Protein 7YF5 (pdb70)

Sequence (337 aa):
AKPLPKEMEEFVQSSGENGVVVFSLGSMVSNMTEERANVIATALAKIPQKVLWRFDGNKPDALGLNTRLYKWIPQNDLLGHPKTRAFITHGGANGIYEAIYHGIPMVGIPLFFDQPDNIAHMKAKGAAVRVDFNTMSSTDLLNALKTVINDPSYKENIMKLSRGSAMGSKPAKPLPKEMEEFVQSSGENGVVVFSLGSMVSNMTEERANVIATALAKIPQKVLWRFDGNKPDALGLNTRLYKWIPQNDLLGHPKTRAFITHGGANGIYEAIYHGIPMVGIPLFFDQPDNIAHMKAKGAAVRVDFNTMSSTDLLNALKTVINDPSYKENIMKLSRIQH

GO terms:
  GO:0042178 xenobiotic catabolic process (P, IDA)
  GO:0015020 glucuronosyltransferase activity (F, IDA)
  GO:0098754 detoxification (P, IDA)

Structure (mmCIF, N/CA/C/O backbone):
data_7YF5
#
_entry.id   7YF5
#
_cell.length_a   85.907
_cell.length_b   58.387
_cell.length_c   68.867
_cell.angle_alpha   90.000
_cell.angle_beta   98.140
_cell.angle_gamma   90.000
#
_symmetry.space_group_name_H-M   'C 1 2 1'
#
loop_
_entity.id
_entity.type
_entity.pdbx_description
1 polymer 'UDP-glucuronosyltransferase 2B10'
2 non-polymer 'SULFATE ION'
3 water water
#
loop_
_atom_site.group_PDB
_atom_site.id
_atom_site.type_symbol
_atom_site.label_atom_id
_atom_site.label_alt_id
_atom_site.label_comp_id
_atom_site.label_asym_id
_atom_site.label_entity_id
_atom_site.label_seq_id
_atom_site.pdbx_PDB_ins_code
_atom_site.Cartn_x
_atom_site.Cartn_y
_atom_site.Cartn_z
_atom_site.occupancy
_atom_site.B_iso_or_equiv
_atom_site.auth_seq_id
_atom_site.auth_comp_id
_atom_site.auth_asym_id
_atom_site.auth_atom_id
_atom_site.pdbx_PDB_model_num
ATOM 1 N N . ALA A 1 9 ? -28.325 -39.690 7.465 1.00 64.17 284 ALA B N 1
ATOM 2 C CA . ALA A 1 9 ? -26.960 -39.752 6.953 1.00 67.09 284 ALA B CA 1
ATOM 3 C C . ALA A 1 9 ? -26.405 -38.353 6.704 1.00 65.59 284 ALA B C 1
ATOM 4 O O . ALA A 1 9 ? -26.160 -37.963 5.560 1.00 67.93 284 ALA B O 1
ATOM 6 N N . LYS A 1 10 ? -26.211 -37.602 7.786 1.00 65.43 285 LYS B N 1
ATOM 7 C CA . LYS A 1 10 ? -25.633 -36.263 7.729 1.00 59.28 285 LYS B CA 1
ATOM 8 C C . LYS A 1 10 ? -24.581 -36.171 8.826 1.00 57.52 285 LYS B C 1
ATOM 9 O O . LYS A 1 10 ? -24.898 -36.421 10.008 1.00 57.86 285 LYS B O 1
ATOM 15 N N . PRO A 1 11 ? -23.328 -35.846 8.498 1.00 56.62 286 PRO B N 1
ATOM 16 C CA . PRO A 1 11 ? -22.284 -35.842 9.540 1.00 52.93 286 PRO B CA 1
ATOM 17 C C . PRO A 1 11 ? -22.494 -34.789 10.621 1.00 52.07 286 PRO B C 1
ATOM 18 O O . PRO A 1 11 ? -22.305 -35.082 11.810 1.00 51.73 286 PRO B O 1
ATOM 22 N N . LEU A 1 12 ? -22.893 -33.563 10.243 1.00 50.03 287 LEU B N 1
ATOM 23 C CA . LEU A 1 12 ? -22.958 -32.474 11.210 1.00 47.76 287 LEU B CA 1
ATOM 24 C C . LEU A 1 12 ? -24.396 -32.165 11.603 1.00 47.22 287 LEU B C 1
ATOM 25 O O . LEU A 1 12 ? -25.292 -32.191 10.750 1.00 48.94 287 LEU B O 1
ATOM 30 N N . PRO A 1 13 ? -24.625 -31.862 12.882 1.00 41.78 288 PRO B N 1
ATOM 31 C CA . PRO A 1 13 ? -25.914 -31.293 13.286 1.00 46.10 288 PRO B CA 1
ATOM 32 C C . PRO A 1 13 ? -26.255 -30.093 12.418 1.00 47.23 288 PRO B C 1
ATOM 33 O O . PRO A 1 13 ? -25.369 -29.366 11.960 1.00 44.86 288 PRO B O 1
ATOM 37 N N . LYS A 1 14 ? -27.556 -29.893 12.194 1.00 46.98 289 LYS B N 1
ATOM 38 C CA . LYS A 1 14 ? -28.010 -28.937 11.189 1.00 47.61 289 LYS B CA 1
ATOM 39 C C . LYS A 1 14 ? -27.366 -27.568 11.391 1.00 43.40 289 LYS B C 1
ATOM 40 O O . LYS A 1 14 ? -26.685 -27.056 10.498 1.00 44.49 289 LYS B O 1
ATOM 46 N N . GLU A 1 15 ? -27.535 -26.988 12.584 1.00 42.21 290 GLU B N 1
ATOM 47 C CA . GLU A 1 15 ? -27.050 -25.637 12.852 1.00 42.82 290 GLU B CA 1
ATOM 48 C C . GLU A 1 15 ? -25.532 -25.545 12.751 1.00 42.71 290 GLU B C 1
ATOM 49 O O . GLU A 1 15 ? -25.001 -24.508 12.333 1.00 43.53 290 GLU B O 1
ATOM 55 N N . MET A 1 16 ? -24.825 -26.610 13.133 1.00 38.13 291 MET B N 1
ATOM 56 C CA . MET A 1 16 ? -23.375 -26.643 12.965 1.00 36.50 291 MET B CA 1
ATOM 57 C C . MET A 1 16 ? -22.991 -26.644 11.489 1.00 37.61 291 MET B C 1
ATOM 58 O O . MET A 1 16 ? -22.034 -25.969 11.087 1.00 36.17 291 MET B O 1
ATOM 63 N N . GLU A 1 17 ? -23.730 -27.394 10.662 1.00 38.55 292 GLU B N 1
ATOM 64 C CA . GLU A 1 17 ? -23.441 -27.423 9.229 1.00 40.22 292 GLU B CA 1
ATOM 65 C C . GLU A 1 17 ? -23.643 -26.053 8.591 1.00 37.33 292 GLU B C 1
ATOM 66 O O . GLU A 1 17 ? -22.853 -25.636 7.735 1.00 36.87 292 GLU B O 1
ATOM 72 N N . GLU A 1 18 ? -24.704 -25.341 8.982 1.00 38.66 293 GLU B N 1
ATOM 73 C CA . GLU A 1 18 ? -24.943 -24.018 8.414 1.00 39.70 293 GLU B CA 1
ATOM 74 C C . GLU A 1 18 ? -23.815 -23.062 8.770 1.00 38.53 293 GLU B C 1
ATOM 75 O O . GLU A 1 18 ? -23.399 -22.246 7.940 1.00 35.30 293 GLU B O 1
ATOM 81 N N . PHE A 1 19 ? -23.306 -23.157 10.001 1.00 36.72 294 PHE B N 1
ATOM 82 C CA . PHE A 1 19 ? -22.184 -22.317 10.412 1.00 34.48 294 PHE B CA 1
ATOM 83 C C . PHE A 1 19 ? -20.942 -22.634 9.593 1.00 33.45 294 PHE B C 1
ATOM 84 O O . PHE A 1 19 ? -20.239 -21.726 9.139 1.00 32.48 294 PHE B O 1
ATOM 92 N N . VAL A 1 20 ? -20.678 -23.922 9.359 1.00 30.03 295 VAL B N 1
ATOM 93 C CA . VAL A 1 20 ? -19.501 -24.316 8.589 1.00 30.39 295 VAL B CA 1
ATOM 94 C C . VAL A 1 20 ? -19.601 -23.812 7.153 1.00 34.77 295 VAL B C 1
ATOM 95 O O . VAL A 1 20 ? -18.640 -23.258 6.598 1.00 32.85 295 VAL B O 1
ATOM 99 N N . GLN A 1 21 ? -20.771 -23.983 6.528 1.00 36.05 296 GLN B N 1
ATOM 100 C CA . GLN A 1 21 ? -20.946 -23.477 5.169 1.00 39.12 296 GLN B CA 1
ATOM 101 C C . GLN A 1 21 ? -20.833 -21.960 5.120 1.00 35.56 296 GLN B C 1
ATOM 102 O O . GLN A 1 21 ? -20.389 -21.401 4.110 1.00 39.15 296 GLN B O 1
ATOM 108 N N . SER A 1 22 ? -21.200 -21.277 6.204 1.00 34.95 297 SER B N 1
ATOM 109 C CA . SER A 1 22 ? -21.120 -19.822 6.227 1.00 36.98 297 SER B CA 1
ATOM 110 C C . SER A 1 22 ? -19.691 -19.297 6.191 1.00 38.24 297 SER B C 1
ATOM 111 O O . SER A 1 22 ? -19.514 -18.074 6.159 1.00 36.38 297 SER B O 1
ATOM 114 N N . SER A 1 23 ? -18.679 -20.172 6.200 1.00 36.43 298 SER B N 1
ATOM 115 C CA . SER A 1 23 ? -17.283 -19.747 6.183 1.00 35.19 298 SER B CA 1
ATOM 116 C C . SER A 1 23 ? -16.781 -19.391 4.790 1.00 34.75 298 SER B C 1
ATOM 117 O O . SER A 1 23 ? -15.648 -18.908 4.664 1.00 34.88 298 SER B O 1
ATOM 120 N N . GLY A 1 24 ? -17.583 -19.633 3.751 1.00 37.72 299 GLY B N 1
ATOM 121 C CA . GLY A 1 24 ? -17.209 -19.249 2.398 1.00 38.71 299 GLY B CA 1
ATOM 122 C C . GLY A 1 24 ? -15.868 -19.811 1.973 1.00 37.81 299 GLY B C 1
ATOM 123 O O . GLY A 1 24 ? -15.534 -20.972 2.241 1.00 36.25 299 GLY B O 1
ATOM 124 N N . GLU A 1 25 ? -15.080 -18.973 1.295 1.00 36.67 300 GLU B N 1
ATOM 125 C CA . GLU A 1 25 ? -13.749 -19.355 0.838 1.00 39.27 300 GLU B CA 1
ATOM 126 C C . GLU A 1 25 ? -12.705 -19.323 1.946 1.00 33.64 300 GLU B C 1
ATOM 127 O O . GLU A 1 25 ? -11.554 -19.689 1.696 1.00 38.21 300 GLU B O 1
ATOM 133 N N . ASN A 1 26 ? -13.063 -18.894 3.153 1.00 33.27 301 ASN B N 1
ATOM 134 C CA . ASN A 1 26 ? -12.092 -18.894 4.238 1.00 32.31 301 ASN B CA 1
ATOM 135 C C . ASN A 1 26 ? -12.008 -20.254 4.922 1.00 26.45 301 ASN B C 1
ATOM 136 O O . ASN A 1 26 ? -10.936 -20.632 5.400 1.00 26.39 301 ASN B O 1
ATOM 141 N N . GLY A 1 27 ? -13.106 -20.986 4.983 1.00 27.34 302 GLY B N 1
ATOM 142 C CA . GLY A 1 27 ? -13.091 -22.267 5.656 1.00 28.03 302 GLY B CA 1
ATOM 143 C C . GLY A 1 27 ? -13.156 -22.128 7.165 1.00 25.15 302 GLY B C 1
ATOM 144 O O . GLY A 1 27 ? -13.362 -21.044 7.711 1.00 23.20 302 GLY B O 1
ATOM 145 N N . VAL A 1 28 ? -12.935 -23.257 7.850 1.00 22.29 303 VAL B N 1
ATOM 146 C CA . VAL A 1 28 ? -13.106 -23.329 9.295 1.00 22.27 303 VAL B CA 1
ATOM 147 C C . VAL A 1 28 ? -11.890 -23.947 9.970 1.00 17.45 303 VAL B C 1
ATOM 148 O O . VAL A 1 28 ? -11.064 -24.617 9.346 1.00 21.12 303 VAL B O 1
ATOM 152 N N . VAL A 1 29 ? -11.838 -23.732 11.289 1.00 18.44 304 VAL B N 1
ATOM 153 C CA . VAL A 1 29 ? -10.831 -24.284 12.194 1.00 18.30 304 VAL B CA 1
ATOM 154 C C . VAL A 1 29 ? -11.562 -25.034 13.296 1.00 19.84 304 VAL B C 1
ATOM 155 O O . VAL A 1 29 ? -12.584 -24.560 13.816 1.00 20.16 304 VAL B O 1
ATOM 159 N N . VAL A 1 30 ? -11.062 -26.223 13.629 1.0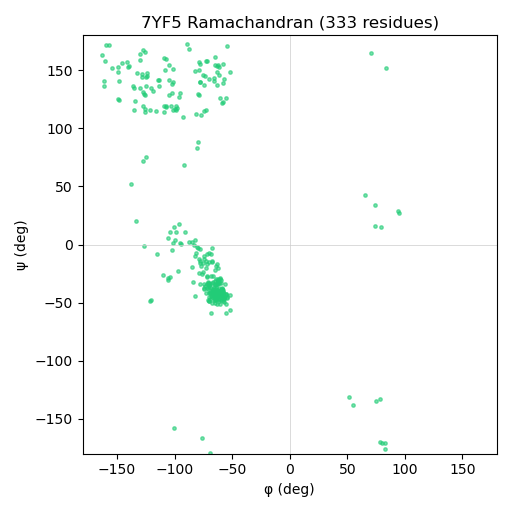0 19.03 305 VAL B N 1
ATOM 160 C CA . VAL A 1 30 ? -11.611 -27.040 14.708 1.00 19.41 305 VAL B CA 1
ATOM 161 C C . VAL A 1 30 ? -10.664 -26.944 15.897 1.00 20.75 305 VAL B C 1
ATOM 162 O O . VAL A 1 30 ? -9.453 -27.151 15.743 1.00 20.89 305 VAL B O 1
ATOM 166 N N . PHE A 1 31 ? -11.202 -26.628 17.083 1.00 21.47 306 PHE B N 1
ATOM 167 C CA . PHE A 1 31 ? -10.426 -26.404 18.309 1.00 18.80 306 PHE B CA 1
ATOM 168 C C . PHE A 1 31 ? -10.976 -27.311 19.407 1.00 22.94 306 PHE B C 1
ATOM 169 O O . PHE A 1 31 ? -12.133 -27.158 19.820 1.00 22.19 306 PHE B O 1
ATOM 177 N N . SER A 1 32 ? -10.161 -28.243 19.895 1.00 20.43 307 SER B N 1
ATOM 178 C CA . SER A 1 32 ? -10.595 -29.087 21.010 1.00 19.56 307 SER B CA 1
ATOM 179 C C . SER A 1 32 ? -9.397 -29.471 21.857 1.00 20.93 307 SER B C 1
ATOM 180 O O . SER A 1 32 ? -8.447 -30.061 21.336 1.00 23.35 307 SER B O 1
ATOM 183 N N . LEU A 1 33 ? -9.463 -29.186 23.155 1.00 22.65 308 LEU B N 1
ATOM 184 C CA . LEU A 1 33 ? -8.438 -29.628 24.089 1.00 23.39 308 LEU B CA 1
ATOM 185 C C . LEU A 1 33 ? -8.857 -30.878 24.837 1.00 25.25 308 LEU B C 1
ATOM 186 O O . LEU A 1 33 ? -8.185 -31.266 25.795 1.00 30.66 308 LEU B O 1
ATOM 191 N N . GLY A 1 34 ? -9.947 -31.515 24.421 1.00 22.67 309 GLY B N 1
ATOM 192 C CA . GLY A 1 34 ? -10.279 -32.808 24.980 1.00 27.78 309 GLY B CA 1
ATOM 193 C C . GLY A 1 34 ? -11.004 -32.701 26.303 1.00 36.41 309 GLY B C 1
ATOM 194 O O . GLY A 1 34 ? -11.404 -31.627 26.751 1.00 35.20 309 GLY B O 1
ATOM 195 N N . SER A 1 35 ? -11.153 -33.860 26.948 1.00 40.14 310 SER B N 1
ATOM 196 C CA . SER A 1 35 ? -12.004 -33.943 28.132 1.00 44.69 310 SER B CA 1
ATOM 197 C C . SER A 1 35 ? -11.359 -33.302 29.353 1.00 47.18 310 SER B C 1
ATOM 198 O O . SER A 1 35 ? -12.061 -32.716 30.186 1.00 52.80 310 SER B O 1
ATOM 201 N N . MET A 1 36 ? -10.034 -33.383 29.475 1.00 47.43 311 MET B N 1
ATOM 202 C CA . MET A 1 36 ? -9.393 -32.930 30.704 1.00 48.50 311 MET B CA 1
ATOM 203 C C . MET A 1 36 ? -9.392 -31.409 30.828 1.00 50.56 311 MET B C 1
ATOM 204 O O . MET A 1 36 ? -9.246 -30.885 31.939 1.00 51.99 311 MET B O 1
ATOM 209 N N . VAL A 1 37 ? -9.562 -30.680 29.723 1.00 46.39 312 VAL B N 1
ATOM 210 C CA . VAL A 1 37 ? -9.854 -29.255 29.843 1.00 47.85 312 VAL B CA 1
ATOM 211 C C . VAL A 1 37 ? -11.370 -29.105 29.864 1.00 50.44 312 VAL B C 1
ATOM 212 O O . VAL A 1 37 ? -11.989 -28.630 28.903 1.00 47.73 312 VAL B O 1
ATOM 216 N N . SER A 1 38 ? -11.981 -29.580 30.943 1.00 50.81 313 SER B N 1
ATOM 217 C CA . SER A 1 38 ? -13.284 -29.078 31.346 1.00 51.51 313 SER B CA 1
ATOM 218 C C . SER A 1 38 ? -13.027 -27.736 32.004 1.00 52.03 313 SER B C 1
ATOM 219 O O . SER A 1 38 ? -12.381 -27.677 33.058 1.00 54.52 313 SER B O 1
ATOM 222 N N . ASN A 1 39 ? -13.458 -26.660 31.345 1.00 49.65 314 ASN B N 1
ATOM 223 C CA . ASN A 1 39 ? -13.290 -25.318 31.880 1.00 46.33 314 ASN B CA 1
ATOM 224 C C . ASN A 1 39 ? -11.824 -24.883 31.844 1.00 38.61 314 ASN B C 1
ATOM 225 O O . ASN A 1 39 ? -10.913 -25.694 31.635 1.00 39.41 314 ASN B O 1
ATOM 230 N N . MET A 1 40 ? -11.604 -23.587 32.012 1.00 31.42 315 MET B N 1
ATOM 231 C CA . MET A 1 40 ? -10.277 -23.014 32.174 1.00 26.31 315 MET B CA 1
ATOM 232 C C . MET A 1 40 ? -10.487 -21.661 32.835 1.00 24.23 315 MET B C 1
ATOM 233 O O . MET A 1 40 ? -11.621 -21.209 33.001 1.00 25.34 315 MET B O 1
ATOM 238 N N . THR A 1 41 ? -9.393 -21.026 33.238 1.00 21.50 316 THR B N 1
ATOM 239 C CA . THR A 1 41 ? -9.525 -19.697 33.817 1.00 20.04 316 THR B CA 1
ATOM 240 C C . THR A 1 41 ? -10.113 -18.718 32.807 1.00 22.32 316 THR B C 1
ATOM 241 O O . THR A 1 41 ? -10.023 -18.897 31.594 1.00 22.41 316 THR B O 1
ATOM 245 N N . GLU A 1 42 ? -10.752 -17.679 33.349 1.00 22.32 317 GLU B N 1
ATOM 246 C CA . GLU A 1 42 ? -11.176 -16.536 32.554 1.00 26.07 317 GLU B CA 1
ATOM 247 C C . GLU A 1 42 ? -10.016 -15.983 31.742 1.00 22.34 317 GLU B C 1
ATOM 248 O O . GLU A 1 42 ? -10.170 -15.667 30.551 1.00 23.25 317 GLU B O 1
ATOM 254 N N . GLU A 1 43 ? -8.849 -15.872 32.376 1.00 20.17 318 GLU B N 1
ATOM 255 C CA . GLU A 1 43 ? -7.685 -15.281 31.723 1.00 21.25 318 GLU B CA 1
ATOM 256 C C . GLU A 1 43 ? -7.269 -16.095 30.496 1.00 21.42 318 GLU B C 1
ATOM 257 O O . GLU A 1 43 ? -6.994 -15.531 29.427 1.00 22.23 318 GLU B O 1
ATOM 263 N N . ARG A 1 44 ? -7.233 -17.425 30.626 1.00 19.49 319 ARG B N 1
ATOM 264 C CA . ARG A 1 44 ? -6.846 -18.251 29.479 1.00 19.01 319 ARG B CA 1
ATOM 265 C C . ARG A 1 44 ? -7.916 -18.240 28.387 1.00 19.15 319 ARG B C 1
ATOM 266 O O . ARG A 1 44 ? -7.589 -18.210 27.186 1.00 19.58 319 ARG B O 1
ATOM 274 N N . ALA A 1 45 ? -9.198 -18.316 28.768 1.00 18.34 320 ALA B N 1
ATOM 275 C CA . ALA A 1 45 ? -10.259 -18.316 27.774 1.00 18.93 320 ALA B CA 1
ATOM 276 C C . ALA A 1 45 ? -10.276 -17.016 26.989 1.00 18.00 320 ALA B C 1
ATOM 277 O O . ALA A 1 45 ? -10.557 -17.029 25.790 1.00 20.11 320 ALA B O 1
ATOM 279 N N . ASN A 1 46 ? -9.933 -15.901 27.634 1.00 20.48 321 ASN B N 1
ATOM 280 C CA . ASN A 1 46 ? -9.902 -14.634 26.914 1.00 21.56 321 ASN B CA 1
ATOM 281 C C . ASN A 1 46 ? -8.686 -14.538 26.004 1.00 19.96 321 ASN B C 1
ATOM 282 O O . ASN A 1 46 ? -8.790 -13.999 24.896 1.00 21.60 321 ASN B O 1
ATOM 287 N N . VAL A 1 47 ? -7.525 -15.038 26.448 1.00 19.11 322 VAL B N 1
ATOM 288 C CA . VAL A 1 47 ? -6.358 -15.101 25.563 1.00 20.54 322 VAL B CA 1
ATOM 289 C C . VAL A 1 47 ? -6.682 -15.912 24.313 1.00 20.07 322 VAL B C 1
ATOM 290 O O . VAL A 1 47 ? -6.387 -15.496 23.175 1.00 19.41 322 VAL B O 1
ATOM 294 N N . ILE A 1 48 ? -7.340 -17.057 24.488 1.00 20.01 323 ILE B N 1
ATOM 295 C CA . ILE A 1 48 ? -7.636 -17.904 23.341 1.00 19.59 323 ILE B CA 1
ATOM 296 C C . ILE A 1 48 ? -8.680 -17.245 22.452 1.00 17.49 323 ILE B C 1
ATOM 297 O O . ILE A 1 48 ? -8.532 -17.187 21.228 1.00 20.21 323 ILE B O 1
ATOM 302 N N . ALA A 1 49 ? -9.749 -16.736 23.058 1.00 18.98 324 ALA B N 1
ATOM 303 C CA . ALA A 1 49 ? -10.821 -16.164 22.263 1.00 21.33 324 ALA B CA 1
ATOM 304 C C . ALA A 1 49 ? -10.320 -14.978 21.457 1.00 19.33 324 ALA B C 1
ATOM 305 O O . ALA A 1 49 ? -10.727 -14.803 20.303 1.00 19.11 324 ALA B O 1
ATOM 307 N N . THR A 1 50 ? -9.450 -14.153 22.058 1.00 18.86 325 THR B N 1
ATOM 308 C CA . THR A 1 50 ? -8.896 -12.981 21.371 1.00 19.53 325 THR B CA 1
ATOM 309 C C . THR A 1 50 ? -8.158 -13.395 20.109 1.00 20.77 325 THR B C 1
ATOM 310 O O . THR A 1 50 ? -8.330 -12.788 19.046 1.00 21.02 325 THR B O 1
ATOM 314 N N . ALA A 1 51 ? -7.319 -14.429 20.208 1.00 19.09 326 ALA B N 1
ATOM 315 C CA . ALA A 1 51 ? -6.598 -14.917 19.035 1.00 18.67 326 ALA B CA 1
ATOM 316 C C . ALA A 1 51 ? -7.552 -15.477 17.980 1.00 20.23 326 ALA B C 1
ATOM 317 O O . ALA A 1 51 ? -7.432 -15.174 16.782 1.00 18.50 326 ALA B O 1
ATOM 319 N N . LEU A 1 52 ? -8.491 -16.331 18.402 1.00 16.58 327 LEU B N 1
ATOM 320 C CA . LEU A 1 52 ? -9.386 -16.990 17.450 1.00 18.02 327 LEU B CA 1
ATOM 321 C C . LEU A 1 52 ? -10.228 -15.985 16.689 1.00 21.29 327 LEU B C 1
ATOM 322 O O . LEU A 1 52 ? -10.532 -16.199 15.510 1.00 20.22 327 LEU B O 1
ATOM 327 N N . ALA A 1 53 ? -10.588 -14.875 17.338 1.00 20.19 328 ALA B N 1
ATOM 328 C CA . ALA A 1 53 ? -11.410 -13.856 16.697 1.00 19.94 328 ALA B CA 1
ATOM 329 C C . ALA A 1 53 ? -10.700 -13.135 15.559 1.00 23.44 328 ALA B C 1
ATOM 330 O O . ALA A 1 53 ? -11.376 -12.456 14.776 1.00 26.01 328 ALA B O 1
ATOM 332 N N . LYS A 1 54 ? -9.379 -13.269 15.439 1.00 21.73 329 LYS B N 1
ATOM 333 C CA . LYS A 1 54 ? -8.574 -12.491 14.509 1.00 21.36 329 LYS B CA 1
ATOM 334 C C . LYS A 1 54 ? -8.141 -13.274 13.276 1.00 26.04 329 LYS B C 1
ATOM 335 O O . LYS A 1 54 ? -7.288 -12.792 12.528 1.00 29.67 329 LYS B O 1
ATOM 341 N N . ILE A 1 55 ? -8.682 -14.465 13.050 1.00 25.03 330 ILE B N 1
ATOM 342 C CA . ILE A 1 55 ? -8.472 -15.110 11.756 1.00 22.33 330 ILE B CA 1
ATOM 343 C C . ILE A 1 55 ? -9.763 -15.003 10.953 1.00 21.72 330 ILE B C 1
ATOM 344 O O . ILE A 1 55 ? -10.844 -14.877 11.541 1.00 24.25 330 ILE B O 1
ATOM 349 N N . PRO A 1 56 ? -9.706 -15.041 9.611 1.00 26.22 331 PRO B N 1
ATOM 350 C CA . PRO A 1 56 ? -10.947 -14.971 8.823 1.00 26.67 331 PRO B CA 1
ATOM 351 C C . PRO A 1 56 ? -11.747 -16.255 8.822 1.00 28.78 331 PRO B C 1
ATOM 352 O O . PRO A 1 56 ? -12.924 -16.238 8.439 1.00 29.62 331 PRO B O 1
ATOM 356 N N . GLN A 1 57 ? -11.147 -17.367 9.228 1.00 24.17 332 GLN B N 1
ATOM 357 C CA . GLN A 1 57 ? -11.866 -18.621 9.310 1.00 25.89 332 GLN B CA 1
ATOM 358 C C . GLN A 1 57 ? -12.959 -18.541 10.372 1.00 23.96 332 GLN B C 1
ATOM 359 O O . GLN A 1 57 ? -12.876 -17.751 11.310 1.00 23.96 332 GLN B O 1
ATOM 365 N N . LYS A 1 58 ? -13.992 -19.363 10.213 1.00 23.22 333 LYS B N 1
ATOM 366 C CA . LYS A 1 58 ? -14.906 -19.624 11.314 1.00 25.23 333 LYS B CA 1
ATOM 367 C C . LYS A 1 58 ? -14.300 -20.694 12.219 1.00 22.85 333 LYS B C 1
ATOM 368 O O . LYS A 1 58 ? -13.546 -21.563 11.764 1.00 24.13 333 LYS B O 1
ATOM 374 N N . VAL A 1 59 ? -14.612 -20.624 13.503 1.00 23.02 334 VAL B N 1
ATOM 375 C CA . VAL A 1 59 ? -13.958 -21.477 14.495 1.00 21.20 334 VAL B CA 1
ATOM 376 C C . VAL A 1 59 ? -15.010 -22.210 15.308 1.00 20.81 334 VAL B C 1
ATOM 377 O O . VAL A 1 59 ? -15.935 -21.589 15.835 1.00 20.73 334 VAL B O 1
ATOM 381 N N . LEU A 1 60 ? -14.857 -23.528 15.417 1.00 18.92 335 LEU B N 1
ATOM 382 C CA . LEU A 1 60 ? -15.712 -24.384 16.231 1.00 20.39 335 LEU B CA 1
ATOM 383 C C . LEU A 1 60 ? -14.874 -24.847 17.418 1.00 21.71 335 LEU B C 1
ATOM 384 O O . LEU A 1 60 ? -13.884 -25.564 17.247 1.00 21.42 335 LEU B O 1
ATOM 389 N N . TRP A 1 61 ? -15.249 -24.411 18.614 1.00 22.31 336 TRP B N 1
ATOM 390 C CA . TRP A 1 61 ? -14.442 -24.567 19.819 1.00 19.13 336 TRP B CA 1
ATOM 391 C C . TRP A 1 61 ? -15.214 -25.469 20.775 1.00 21.88 336 TRP B C 1
ATOM 392 O O . TRP A 1 61 ? -16.312 -25.108 21.210 1.00 22.48 336 TRP B O 1
ATOM 403 N N . ARG A 1 62 ? -14.674 -26.658 21.069 1.00 19.64 337 ARG B N 1
ATOM 404 C CA . ARG A 1 62 ? -15.248 -27.493 22.127 1.00 21.41 337 ARG B CA 1
ATOM 405 C C . ARG A 1 62 ? -14.912 -26.870 23.478 1.00 20.44 337 ARG B C 1
ATOM 406 O O . ARG A 1 62 ? -13.740 -26.774 23.867 1.00 21.93 337 ARG B O 1
ATOM 414 N N . PHE A 1 63 ? -15.946 -26.443 24.199 1.00 20.98 338 PHE B N 1
ATOM 415 C CA . PHE A 1 63 ? -15.779 -25.584 25.360 1.00 21.57 338 PHE B CA 1
ATOM 416 C C . PHE A 1 63 ? -17.056 -25.703 26.172 1.00 27.60 338 PHE B C 1
ATOM 417 O O . PHE A 1 63 ? -18.143 -25.716 25.603 1.00 27.54 338 PHE B O 1
ATOM 425 N N . ASP A 1 64 ? -16.933 -25.822 27.487 1.00 34.01 339 ASP B N 1
ATOM 426 C CA . ASP A 1 64 ? -18.151 -25.988 28.276 1.00 36.86 339 ASP B CA 1
ATOM 427 C C . ASP A 1 64 ? -18.182 -25.079 29.498 1.00 41.32 339 ASP B C 1
ATOM 428 O O . ASP A 1 64 ? -18.939 -25.343 30.437 1.00 44.04 339 ASP B O 1
ATOM 433 N N . GLY A 1 65 ? -17.389 -24.014 29.507 1.00 39.56 340 GLY B N 1
ATOM 434 C CA . GLY A 1 65 ? -17.369 -23.073 30.599 1.00 37.32 340 GLY B CA 1
ATOM 435 C C . GLY A 1 65 ? -18.168 -21.818 30.307 1.00 40.64 340 GLY B C 1
ATOM 436 O O . GLY A 1 65 ? -19.064 -21.795 29.454 1.00 41.99 340 GLY B O 1
ATOM 437 N N . ASN A 1 66 ? -17.833 -20.755 31.029 1.00 37.19 341 ASN B N 1
ATOM 438 C CA . ASN A 1 66 ? -18.493 -19.474 30.846 1.00 40.28 341 ASN B CA 1
ATOM 439 C C . ASN A 1 66 ? -18.030 -18.798 29.560 1.00 36.32 341 ASN B C 1
ATOM 440 O O . ASN A 1 66 ? -16.839 -18.784 29.242 1.00 35.64 341 ASN B O 1
ATOM 445 N N . LYS A 1 67 ? -18.980 -18.227 28.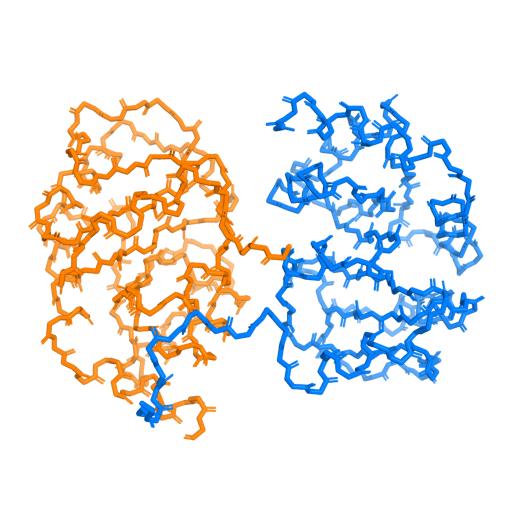830 1.00 37.16 342 LYS B N 1
ATOM 446 C CA . LYS A 1 67 ? -18.691 -17.594 27.548 1.00 34.31 342 LYS B CA 1
ATOM 447 C C . LYS A 1 67 ? -17.660 -16.482 27.713 1.00 33.70 342 LYS B C 1
ATOM 448 O O . LYS A 1 67 ? -17.883 -15.553 28.502 1.00 31.83 342 LYS B O 1
ATOM 454 N N . PRO A 1 68 ? -16.530 -16.537 27.007 1.00 29.25 343 PRO B N 1
ATOM 455 C CA . PRO A 1 68 ? -15.514 -15.484 27.147 1.00 26.71 343 PRO B CA 1
ATOM 456 C C . PRO A 1 68 ? -16.008 -14.127 26.651 1.00 29.14 343 PRO B C 1
ATOM 457 O O . PRO A 1 68 ? -16.698 -14.036 25.636 1.00 29.06 343 PRO B O 1
ATOM 461 N N . ASP A 1 69 ? -15.640 -13.069 27.387 1.00 30.95 344 ASP B N 1
ATOM 462 C CA . ASP A 1 69 ? -15.960 -11.703 26.957 1.00 33.40 344 ASP B CA 1
ATOM 463 C C . ASP A 1 69 ? -15.421 -11.406 25.564 1.00 33.80 344 ASP B C 1
ATOM 464 O O . ASP A 1 69 ? -16.032 -10.641 24.808 1.00 31.92 344 ASP B O 1
ATOM 469 N N . ALA A 1 70 ? -14.270 -11.975 25.214 1.00 28.10 345 ALA B N 1
ATOM 470 C CA . ALA A 1 70 ? -13.597 -11.657 23.969 1.00 26.76 345 ALA B CA 1
ATOM 471 C C . ALA A 1 70 ? -14.007 -12.577 22.826 1.00 23.62 345 ALA B C 1
ATOM 472 O O . ALA A 1 70 ? -13.376 -12.537 21.760 1.00 26.06 345 ALA B O 1
ATOM 474 N N . LEU A 1 71 ? -15.051 -13.379 23.015 1.00 24.59 346 LEU B N 1
ATOM 475 C CA . LEU A 1 71 ? -15.482 -14.308 21.979 1.00 25.49 346 LEU B CA 1
ATOM 476 C C . LEU A 1 71 ? -15.831 -13.566 20.691 1.00 28.92 346 LEU B C 1
ATOM 477 O O . LEU A 1 71 ? -16.703 -12.687 20.676 1.00 27.72 346 LEU B O 1
ATOM 482 N N . GLY A 1 72 ? -15.152 -13.931 19.607 1.00 24.90 347 GLY B N 1
ATOM 483 C CA . GLY A 1 72 ? -15.417 -13.311 18.333 1.00 24.58 347 GLY B CA 1
ATOM 484 C C . GLY A 1 72 ? -16.679 -13.839 17.667 1.00 25.29 347 GLY B C 1
ATOM 485 O O . GLY A 1 72 ? -17.143 -14.960 17.899 1.00 24.72 347 GLY B O 1
ATOM 486 N N . LEU A 1 73 ? -17.246 -12.999 16.797 1.00 28.70 348 LEU B N 1
ATOM 487 C CA . LEU A 1 73 ? -18.426 -13.418 16.051 1.00 31.47 348 LEU B CA 1
ATOM 488 C C . LEU A 1 73 ? -18.128 -14.584 15.114 1.00 28.89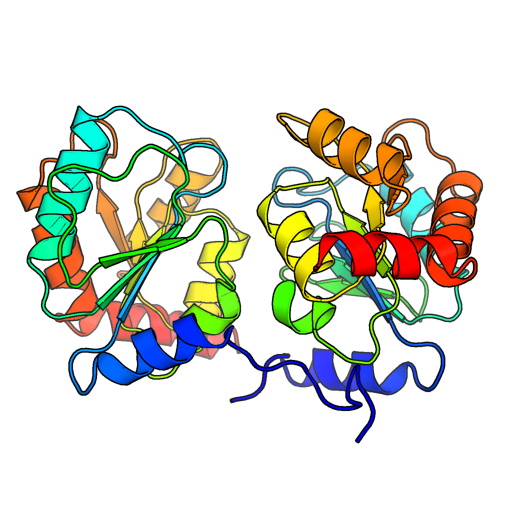 348 LEU B C 1
ATOM 489 O O . LEU A 1 73 ? -19.055 -15.296 14.712 1.00 29.60 348 LEU B O 1
ATOM 494 N N . ASN A 1 74 ? -16.857 -14.825 14.799 1.00 25.39 349 ASN B N 1
ATOM 495 C CA . ASN A 1 74 ? -16.491 -15.953 13.952 1.00 24.02 349 ASN B CA 1
ATOM 496 C C . ASN A 1 74 ? -16.374 -17.263 14.719 1.00 24.84 349 ASN B C 1
ATOM 497 O O . ASN A 1 74 ? -16.063 -18.280 14.096 1.00 23.87 349 ASN B O 1
ATOM 502 N N . THR A 1 75 ? -16.590 -17.257 16.035 1.00 22.14 350 THR B N 1
ATOM 503 C CA . THR A 1 75 ? -16.272 -18.392 16.901 1.00 22.91 350 THR B CA 1
ATOM 504 C C . THR A 1 75 ? -17.536 -18.860 17.590 1.00 25.56 350 THR B C 1
ATOM 505 O O . THR A 1 75 ? -18.299 -18.042 18.102 1.00 25.13 350 THR B O 1
ATOM 509 N N . ARG A 1 76 ? -17.759 -20.169 17.617 1.00 22.51 351 ARG B N 1
ATOM 510 C CA . ARG A 1 76 ? -18.892 -20.703 18.350 1.00 24.00 351 ARG B CA 1
ATOM 511 C C . ARG A 1 76 ? -18.425 -21.804 19.279 1.00 25.89 351 ARG B C 1
ATOM 512 O O . ARG A 1 76 ? -17.471 -22.535 18.978 1.00 26.22 351 ARG B O 1
ATOM 520 N N . LEU A 1 77 ? -19.105 -21.902 20.415 1.00 22.76 352 LEU B N 1
ATOM 521 C CA . LEU A 1 77 ? -18.766 -22.853 21.459 1.00 22.48 352 LEU B CA 1
ATOM 522 C C . LEU A 1 77 ? -19.716 -24.033 21.394 1.00 24.24 352 LEU B C 1
ATOM 523 O O . LEU A 1 77 ? -20.925 -23.863 21.175 1.00 24.92 352 LEU B O 1
ATOM 528 N N . TYR A 1 78 ? -19.167 -25.233 21.594 1.00 23.81 353 TYR B N 1
ATOM 529 C CA . TYR A 1 78 ? -19.949 -26.462 21.583 1.00 24.04 353 TYR B CA 1
ATOM 530 C C . TYR A 1 78 ? -19.516 -27.343 22.740 1.00 27.66 353 TYR B C 1
ATOM 531 O O . TYR A 1 78 ? -18.321 -27.482 23.009 1.00 25.23 353 TYR B O 1
ATOM 540 N N . LYS A 1 79 ? -20.493 -27.924 23.431 1.00 28.92 354 LYS B N 1
ATOM 541 C CA . LYS A 1 79 ? -20.200 -28.877 24.497 1.00 27.14 354 LYS B CA 1
ATOM 542 C C . LYS A 1 79 ? -19.584 -30.136 23.926 1.00 28.79 354 LYS B C 1
ATOM 543 O O . LYS A 1 79 ? -18.812 -30.826 24.607 1.00 29.38 354 LYS B O 1
ATOM 549 N N . TRP A 1 80 ? -19.908 -30.436 22.676 1.00 28.02 355 TRP B N 1
ATOM 550 C CA . TRP A 1 80 ? -19.490 -31.649 22.003 1.00 27.72 355 TRP B CA 1
ATOM 551 C C . TRP A 1 80 ? -19.332 -31.341 20.522 1.00 27.81 355 TRP B C 1
ATOM 552 O O . TRP A 1 80 ? -20.145 -30.607 19.953 1.00 27.10 355 TRP B O 1
ATOM 563 N N . ILE A 1 81 ? -18.297 -31.902 19.898 1.00 29.06 356 ILE B N 1
ATOM 564 C CA . ILE A 1 81 ? -18.145 -31.779 18.447 1.00 27.40 356 ILE B CA 1
ATOM 565 C C . ILE A 1 81 ? -17.933 -33.138 17.787 1.00 27.67 356 ILE B C 1
ATOM 566 O O . ILE A 1 81 ? -17.266 -34.028 18.351 1.00 28.14 356 ILE B O 1
ATOM 571 N N . PRO A 1 82 ? -18.478 -33.325 16.585 1.00 26.16 357 PRO B N 1
ATOM 572 C CA . PRO A 1 82 ? -18.147 -34.505 15.780 1.00 27.87 357 PRO B CA 1
ATOM 573 C C . PRO A 1 82 ? -16.812 -34.294 15.089 1.00 28.93 357 PRO B C 1
ATOM 574 O O . PRO A 1 82 ? -16.759 -33.804 13.956 1.00 28.13 357 PRO B O 1
ATOM 578 N N . GLN A 1 83 ? -15.736 -34.662 15.776 1.00 25.51 358 GLN B N 1
ATOM 579 C CA . GLN A 1 83 ? -14.401 -34.227 15.377 1.00 22.08 358 GLN B CA 1
ATOM 580 C C . GLN A 1 83 ? -14.000 -34.800 14.024 1.00 27.95 358 GLN B C 1
ATOM 581 O O . GLN A 1 83 ? -13.490 -34.083 13.151 1.00 25.63 358 GLN B O 1
ATOM 587 N N . ASN A 1 84 ? -14.222 -36.091 13.817 1.00 24.19 359 ASN B N 1
ATOM 588 C CA . ASN A 1 84 ? -13.855 -36.677 12.539 1.00 26.71 359 ASN B CA 1
ATOM 589 C C . ASN A 1 84 ? -14.656 -36.069 11.393 1.00 27.09 359 ASN B C 1
ATOM 590 O O . ASN A 1 84 ? -14.113 -35.824 10.310 1.00 25.29 359 ASN B O 1
ATOM 595 N N . ASP A 1 85 ? -15.949 -35.814 11.614 1.00 25.08 360 ASP B N 1
ATOM 596 C CA . ASP A 1 85 ? -16.780 -35.220 10.571 1.00 26.64 360 ASP B CA 1
ATOM 597 C C . ASP A 1 85 ? -16.308 -33.813 10.225 1.00 22.81 360 ASP B C 1
ATOM 598 O O . ASP A 1 85 ? -16.268 -33.436 9.049 1.00 25.21 360 ASP B O 1
ATOM 603 N N . LEU A 1 86 ? -15.933 -33.034 11.238 1.00 25.89 361 LEU B N 1
ATOM 604 C CA . LEU A 1 86 ? -15.432 -31.689 10.966 1.00 21.64 361 LEU B CA 1
ATOM 605 C C . LEU A 1 86 ? -14.087 -31.739 10.248 1.00 24.92 361 LEU B C 1
ATOM 606 O O . LEU A 1 86 ? -13.860 -30.995 9.285 1.00 22.39 361 LEU B O 1
ATOM 611 N N . LEU A 1 87 ? -13.191 -32.620 10.689 1.00 23.03 362 LEU B N 1
ATOM 612 C CA . LEU A 1 87 ? -11.893 -32.735 10.037 1.00 24.03 362 LEU B CA 1
ATOM 613 C C . LEU A 1 87 ? -12.034 -33.237 8.606 1.00 26.87 362 LEU B C 1
ATOM 614 O O . LEU A 1 87 ? -11.245 -32.851 7.737 1.00 25.72 362 LEU B O 1
ATOM 619 N N . GLY A 1 88 ? -13.046 -34.061 8.328 1.00 23.65 363 GLY B N 1
ATOM 620 C CA . GLY A 1 88 ? -13.316 -34.489 6.973 1.00 24.95 363 GLY B CA 1
ATOM 621 C C . GLY A 1 88 ? -14.075 -33.508 6.111 1.00 26.52 363 GLY B C 1
ATOM 622 O O . GLY A 1 88 ? -14.331 -33.790 4.938 1.00 29.46 363 GLY B O 1
ATOM 623 N N . HIS A 1 89 ? -14.462 -32.368 6.651 1.00 24.08 364 HIS B N 1
ATOM 624 C CA . HIS A 1 89 ? -15.223 -31.425 5.848 1.00 27.63 364 HIS B CA 1
ATOM 625 C C . HIS A 1 89 ? -14.301 -30.660 4.898 1.00 26.21 364 HIS B C 1
ATOM 626 O O . HIS A 1 89 ? -13.195 -30.270 5.285 1.00 25.53 364 HIS B O 1
ATOM 633 N N . PRO A 1 90 ? -14.725 -30.422 3.656 1.00 30.55 365 PRO B N 1
ATOM 634 C CA . PRO A 1 90 ? -13.848 -29.714 2.712 1.00 29.98 365 PRO B CA 1
ATOM 635 C C . PRO A 1 90 ? -13.510 -28.296 3.135 1.00 28.06 365 PRO B C 1
ATOM 636 O O . PRO A 1 90 ? -12.552 -27.729 2.604 1.00 29.17 365 PRO B O 1
ATOM 640 N N . LYS A 1 91 ? -14.253 -27.709 4.068 1.00 27.19 366 LYS B N 1
ATOM 641 C CA . LYS A 1 91 ? -13.954 -26.361 4.543 1.00 27.29 366 LYS B CA 1
ATOM 642 C C . LYS A 1 91 ? -12.794 -26.304 5.533 1.00 25.05 366 LYS B C 1
ATOM 643 O O . LYS A 1 91 ? -12.259 -25.224 5.785 1.00 23.07 366 LYS B O 1
ATOM 649 N N . THR A 1 92 ? -12.383 -27.421 6.109 1.00 23.19 367 THR B N 1
ATOM 650 C CA . THR A 1 92 ? -11.536 -27.351 7.291 1.00 18.76 367 THR B CA 1
ATOM 651 C C . THR A 1 92 ? -10.078 -27.082 6.941 1.00 19.05 367 THR B C 1
ATOM 652 O O . THR A 1 92 ? -9.480 -27.783 6.119 1.00 21.87 367 THR B O 1
ATOM 656 N N . ARG A 1 93 ? -9.505 -26.081 7.611 1.00 19.79 368 ARG B N 1
ATOM 657 C CA . ARG A 1 93 ? -8.162 -25.584 7.343 1.00 19.78 368 ARG B CA 1
ATOM 658 C C . ARG A 1 93 ? -7.127 -25.983 8.375 1.00 20.04 368 ARG B C 1
ATOM 659 O O . ARG A 1 93 ? -5.940 -26.059 8.047 1.00 21.02 368 ARG B O 1
ATOM 667 N N . ALA A 1 94 ? -7.529 -26.194 9.625 1.00 17.66 369 ALA B N 1
ATOM 668 C CA . ALA A 1 94 ? -6.560 -26.473 10.669 1.00 17.07 369 ALA B CA 1
ATOM 669 C C . ALA A 1 94 ? -7.295 -27.081 11.845 1.00 17.01 369 ALA B C 1
ATOM 670 O O . ALA A 1 94 ? -8.512 -26.932 11.983 1.00 17.05 369 ALA B O 1
ATOM 672 N N . PHE A 1 95 ? -6.520 -27.711 12.721 1.00 18.13 370 PHE B N 1
ATOM 673 C CA . PHE A 1 95 ? -7.032 -28.429 13.880 1.00 15.93 370 PHE B CA 1
ATOM 674 C C . PHE A 1 95 ? -6.153 -28.022 15.046 1.00 16.89 370 PHE B C 1
ATOM 675 O O . PHE A 1 95 ? -4.942 -28.271 15.032 1.00 18.48 370 PHE B O 1
ATOM 683 N N . ILE A 1 96 ? -6.736 -27.354 16.030 1.00 16.99 371 ILE B N 1
ATOM 684 C CA . ILE A 1 96 ? -6.023 -27.003 17.247 1.00 15.87 371 ILE B CA 1
ATOM 685 C C . ILE A 1 96 ? -6.380 -28.056 18.286 1.00 17.80 371 ILE B C 1
ATOM 686 O O . ILE A 1 96 ? -7.555 -28.231 18.635 1.00 18.18 371 ILE B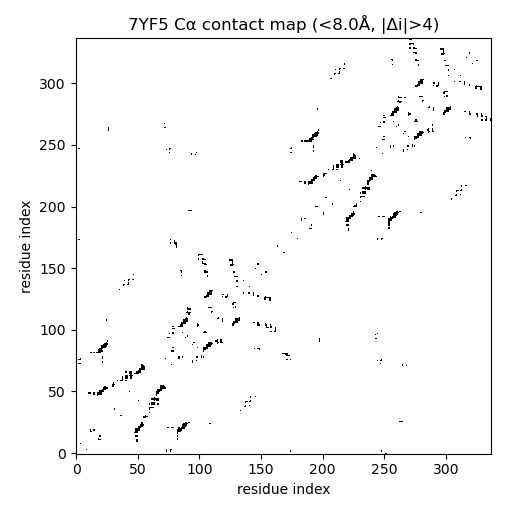 O 1
ATOM 691 N N . THR A 1 97 ? -5.381 -28.794 18.753 1.00 15.96 372 THR B N 1
ATOM 692 C CA . THR A 1 97 ? -5.667 -30.011 19.502 1.00 19.23 372 THR B CA 1
ATOM 693 C C . THR A 1 97 ? -4.713 -30.144 20.676 1.00 18.47 372 THR B C 1
ATOM 694 O O . THR A 1 97 ? -3.569 -29.704 20.611 1.00 19.42 372 THR B O 1
ATOM 698 N N . HIS A 1 98 ? -5.173 -30.845 21.718 1.00 21.83 373 HIS B N 1
ATOM 699 C CA . HIS A 1 98 ? -4.280 -31.235 22.806 1.00 22.95 373 HIS B CA 1
ATOM 700 C C . HIS A 1 98 ? -3.326 -32.353 22.408 1.00 22.04 373 HIS B C 1
ATOM 701 O O . HIS A 1 98 ? -2.345 -32.582 23.118 1.00 24.98 373 HIS B O 1
ATOM 708 N N . GLY A 1 99 ? -3.576 -33.028 21.295 1.00 24.26 374 GLY B N 1
ATOM 709 C CA . GLY A 1 99 ? -2.690 -34.054 20.813 1.00 27.05 374 GLY B CA 1
ATOM 710 C C . GLY A 1 99 ? -3.052 -35.454 21.233 1.00 27.25 374 GLY B C 1
ATOM 711 O O . GLY A 1 99 ? -2.149 -36.292 21.333 1.00 31.59 374 GLY B O 1
ATOM 712 N N . GLY A 1 100 ? -4.328 -35.728 21.484 1.00 28.99 375 GLY B N 1
ATOM 713 C CA . GLY A 1 100 ? -4.766 -37.098 21.683 1.00 29.81 375 GLY B CA 1
ATOM 714 C C . GLY A 1 100 ? -4.562 -37.933 20.436 1.00 30.75 375 GLY B C 1
ATOM 715 O O . GLY A 1 100 ? -4.652 -37.443 19.310 1.00 29.03 375 GLY B O 1
ATOM 716 N N . ALA A 1 101 ? -4.290 -39.230 20.648 1.00 28.23 376 ALA B N 1
ATOM 717 C CA . ALA A 1 101 ? -3.929 -40.105 19.536 1.00 27.85 376 ALA B CA 1
ATOM 718 C C . ALA A 1 101 ? -5.042 -40.202 18.503 1.00 25.56 376 ALA B C 1
ATOM 719 O O . ALA A 1 101 ? -4.776 -40.203 17.292 1.00 27.59 376 ALA B O 1
ATOM 721 N N . ASN A 1 102 ? -6.297 -40.291 18.950 1.00 22.98 377 ASN B N 1
ATOM 722 C CA . ASN A 1 102 ? -7.388 -40.444 18.001 1.00 26.80 377 ASN B CA 1
ATOM 723 C C . ASN A 1 102 ? -7.512 -39.208 17.125 1.00 26.72 377 ASN B C 1
ATOM 724 O O . ASN A 1 102 ? -7.648 -39.321 15.905 1.00 27.07 377 ASN B O 1
ATOM 729 N N . GLY A 1 103 ? -7.431 -38.021 17.726 1.00 30.07 378 GLY B N 1
ATOM 730 C CA . GLY A 1 103 ? -7.522 -36.803 16.935 1.00 26.61 378 GLY B CA 1
ATOM 731 C C . GLY A 1 103 ? -6.398 -36.678 15.923 1.00 27.76 378 GLY B C 1
ATOM 732 O O . GLY A 1 103 ? -6.620 -36.238 14.789 1.00 25.14 378 GLY B O 1
ATOM 733 N N . ILE A 1 104 ? -5.178 -37.042 16.325 1.00 24.72 379 ILE B N 1
ATOM 734 C CA . ILE A 1 104 ? -4.039 -36.962 15.415 1.00 21.69 379 ILE B CA 1
ATOM 735 C C . ILE A 1 104 ? -4.205 -37.939 14.260 1.00 24.90 379 ILE B C 1
ATOM 736 O O . ILE A 1 104 ? -3.958 -37.589 13.102 1.00 23.45 379 ILE B O 1
ATOM 741 N N . TYR A 1 105 ? -4.651 -39.169 14.543 1.00 23.00 380 TYR B N 1
ATOM 742 C CA . TYR A 1 105 ? -4.923 -40.098 13.454 1.00 26.22 380 TYR B CA 1
ATOM 743 C C . TYR A 1 105 ? -5.945 -39.527 12.481 1.00 26.13 380 TYR B C 1
ATOM 744 O O . TYR A 1 105 ? -5.816 -39.691 11.260 1.00 25.43 380 TYR B O 1
ATOM 753 N N . GLU A 1 106 ? -6.994 -38.886 13.001 1.00 25.46 381 GLU B N 1
ATOM 754 C CA . GLU A 1 106 ? -8.010 -38.321 12.126 1.00 26.45 381 GLU B CA 1
ATOM 755 C C . GLU A 1 106 ? -7.427 -37.179 11.314 1.00 22.55 381 GLU B C 1
ATOM 756 O O . GLU A 1 106 ? -7.694 -37.061 10.116 1.00 24.69 381 GLU B O 1
ATOM 762 N N . ALA A 1 107 ? -6.621 -36.341 11.959 1.00 23.13 382 ALA B N 1
ATOM 763 C CA . ALA A 1 107 ? -6.004 -35.226 11.253 1.00 23.17 382 ALA B CA 1
ATOM 764 C C . ALA A 1 107 ? -5.093 -35.725 10.140 1.00 25.83 382 ALA B C 1
ATOM 765 O O . ALA A 1 107 ? -5.097 -35.166 9.038 1.00 22.49 382 ALA B O 1
ATOM 767 N N . ILE A 1 108 ? -4.322 -36.786 10.405 1.00 24.81 383 ILE B N 1
ATOM 768 C CA . ILE A 1 108 ? -3.482 -37.372 9.363 1.00 24.43 383 ILE B CA 1
ATOM 769 C C . ILE A 1 108 ? -4.343 -37.972 8.257 1.00 23.43 383 ILE B C 1
ATOM 770 O O . ILE A 1 108 ? -4.079 -37.767 7.065 1.00 24.21 383 ILE B O 1
ATOM 775 N N . TYR A 1 109 ? -5.395 -38.707 8.634 1.00 25.24 384 TYR B N 1
ATOM 776 C CA . TYR A 1 109 ? -6.280 -39.322 7.650 1.00 26.02 384 TYR B CA 1
ATOM 777 C C . TYR A 1 109 ? -6.923 -38.284 6.736 1.00 25.73 384 TYR B C 1
ATOM 778 O O . TYR A 1 109 ? -7.013 -38.488 5.520 1.00 28.23 384 TYR B O 1
ATOM 787 N N . HIS A 1 110 ? -7.355 -37.151 7.288 1.00 23.36 385 HIS B N 1
ATOM 788 C CA . HIS A 1 110 ? -8.017 -36.133 6.482 1.00 25.62 385 HIS B CA 1
ATOM 789 C C . HIS A 1 110 ? -7.080 -35.033 5.989 1.00 22.95 385 HIS B C 1
ATOM 790 O O . HIS A 1 110 ? -7.549 -34.103 5.328 1.00 24.48 385 HIS B O 1
ATOM 797 N N . GLY A 1 111 ? -5.785 -35.104 6.295 1.00 20.70 386 GLY B N 1
ATOM 798 C CA . GLY A 1 111 ? -4.854 -34.133 5.747 1.00 21.87 386 GLY B CA 1
ATOM 799 C C . GLY A 1 111 ? -4.913 -32.747 6.362 1.00 22.91 386 GLY B C 1
ATOM 800 O O . GLY A 1 111 ? -4.677 -31.752 5.662 1.00 21.62 386 GLY B O 1
ATOM 801 N N . ILE A 1 112 ? -5.198 -32.644 7.650 1.00 21.08 387 ILE B N 1
ATOM 802 C CA . ILE A 1 112 ? -5.436 -31.355 8.295 1.00 18.89 387 ILE B CA 1
ATOM 803 C C . ILE A 1 112 ? -4.239 -31.010 9.175 1.00 20.32 387 ILE B C 1
ATOM 804 O O . ILE A 1 112 ? -3.974 -31.717 10.155 1.00 21.19 387 ILE B O 1
ATOM 809 N N . PRO A 1 113 ? -3.539 -29.901 8.919 1.00 18.55 388 PRO B N 1
ATOM 810 C CA . PRO A 1 113 ? -2.399 -29.524 9.764 1.00 17.85 388 PRO B CA 1
ATOM 811 C C . PRO A 1 113 ? -2.856 -29.033 11.131 1.00 17.24 388 PRO B C 1
ATOM 812 O O . PRO A 1 113 ? -3.995 -28.605 11.302 1.00 18.05 388 PRO B O 1
ATOM 816 N N . MET A 1 114 ? -1.945 -29.103 12.109 1.00 17.96 389 MET B N 1
ATOM 817 C CA . MET A 1 114 ? -2.316 -28.946 13.515 1.00 18.29 389 MET B CA 1
ATOM 818 C C . MET A 1 114 ? -1.539 -27.848 14.224 1.00 17.52 389 MET B C 1
ATOM 819 O O . MET A 1 114 ? -0.340 -27.657 13.992 1.00 17.75 389 MET B O 1
ATOM 824 N N . VAL A 1 115 ? -2.225 -27.156 15.126 1.00 16.50 390 VAL B N 1
ATOM 825 C CA . VAL A 1 115 ? -1.581 -26.456 16.232 1.00 16.65 390 VAL B CA 1
ATOM 826 C C . VAL A 1 115 ? -1.733 -27.366 17.435 1.00 16.37 390 VAL B C 1
ATOM 827 O O . VAL A 1 115 ? -2.858 -27.647 17.875 1.00 19.12 390 VAL B O 1
ATOM 831 N N . GLY A 1 116 ? -0.602 -27.828 17.961 1.00 16.03 391 GLY B N 1
ATOM 832 C CA . GLY A 1 116 ? -0.615 -28.732 19.106 1.00 17.75 391 GLY B CA 1
ATOM 833 C C . GLY A 1 116 ? -0.446 -27.951 20.396 1.00 17.96 391 GLY B C 1
ATOM 834 O O . GLY A 1 116 ? 0.486 -27.155 20.540 1.00 17.86 391 GLY B O 1
ATOM 835 N N . ILE A 1 117 ? -1.336 -28.227 21.345 1.00 18.14 392 ILE B N 1
ATOM 836 C CA . ILE A 1 117 ? -1.321 -27.606 22.665 1.00 19.27 392 ILE B CA 1
ATOM 837 C C . ILE A 1 117 ? -1.354 -28.745 23.677 1.00 19.57 392 ILE B C 1
ATOM 838 O O . ILE A 1 117 ? -2.401 -28.985 24.303 1.00 21.47 392 ILE B O 1
ATOM 843 N N . PRO A 1 118 ? -0.259 -29.485 23.831 1.00 19.44 393 PRO B N 1
ATOM 844 C CA . PRO A 1 118 ? -0.316 -30.696 24.657 1.00 22.92 393 PRO B CA 1
ATOM 845 C C . PRO A 1 118 ? -0.337 -30.350 26.130 1.00 22.85 393 PRO B C 1
ATOM 846 O O . PRO A 1 118 ? 0.275 -29.384 26.580 1.00 26.31 393 PRO B O 1
ATOM 850 N N . LEU A 1 119 ? -1.060 -31.166 26.887 1.00 25.23 394 LEU B N 1
ATOM 851 C CA . LEU A 1 119 ? -1.301 -30.885 28.291 1.00 30.05 394 LEU B CA 1
ATOM 852 C C . LEU A 1 119 ? -0.796 -31.995 29.186 1.00 33.53 394 LEU B C 1
ATOM 853 O O . LEU A 1 119 ? -0.118 -31.734 30.182 1.00 35.26 394 LEU B O 1
ATOM 858 N N . PHE A 1 120 ? -1.136 -33.227 28.859 1.00 36.55 395 PHE B N 1
ATOM 859 C CA . PHE A 1 120 ? -0.922 -34.323 29.775 1.00 35.91 395 PHE B CA 1
ATOM 860 C C . PHE A 1 120 ? -0.581 -35.577 28.989 1.00 38.62 395 PHE B C 1
ATOM 861 O O . PHE A 1 120 ? -0.937 -35.719 27.821 1.00 32.35 395 PHE B O 1
ATOM 869 N N . PHE A 1 121 ? 0.102 -36.497 29.660 1.00 40.84 396 PHE B N 1
ATOM 870 C CA . PHE A 1 121 ? 0.069 -37.902 29.282 1.00 39.90 396 PHE B CA 1
ATOM 871 C C . PHE A 1 121 ? 0.979 -38.135 28.073 1.00 37.07 396 PHE B C 1
ATOM 872 O O . PHE A 1 121 ? 2.132 -37.686 28.083 1.00 37.99 396 PHE B O 1
ATOM 880 N N . ASP A 1 122 ? 0.509 -38.852 27.039 1.00 37.82 397 ASP B N 1
ATOM 881 C CA . ASP A 1 122 ? 1.284 -39.008 25.807 1.00 34.70 397 ASP B CA 1
ATOM 882 C C . ASP A 1 122 ? 1.288 -37.748 24.946 1.00 34.21 397 ASP B C 1
ATOM 883 O O . ASP A 1 122 ? 2.081 -37.666 24.001 1.00 32.44 397 ASP B O 1
ATOM 888 N N . GLN A 1 123 ? 0.457 -36.761 25.277 1.00 31.47 398 GLN B N 1
ATOM 889 C CA . GLN A 1 123 ? 0.235 -35.637 24.369 1.00 31.00 398 GLN B CA 1
ATOM 890 C C . GLN A 1 123 ? 1.501 -34.862 24.013 1.00 31.28 398 GLN B C 1
ATOM 891 O O . GLN A 1 123 ? 1.665 -34.526 22.825 1.00 28.66 398 GLN B O 1
ATOM 897 N N . PRO A 1 124 ? 2.417 -34.552 24.944 1.00 28.39 399 PRO B N 1
ATOM 898 C CA . PRO A 1 124 ? 3.661 -33.870 24.526 1.00 32.23 399 PRO B CA 1
ATOM 899 C C . PRO A 1 124 ? 4.451 -34.633 23.474 1.00 31.18 399 PRO B C 1
ATOM 900 O O . PRO A 1 124 ? 4.886 -34.043 22.476 1.00 30.10 399 PRO B O 1
ATOM 904 N N . ASP A 1 125 ? 4.641 -35.942 23.661 1.00 35.21 400 ASP B N 1
ATOM 905 C CA . ASP A 1 125 ? 5.383 -36.717 22.672 1.00 33.70 400 ASP B CA 1
ATOM 906 C C . ASP A 1 125 ? 4.604 -36.894 21.372 1.00 31.42 400 ASP B C 1
ATOM 907 O O . ASP A 1 125 ? 5.212 -36.927 20.298 1.00 32.40 400 ASP B O 1
ATOM 912 N N . ASN A 1 126 ? 3.273 -37.018 21.444 1.00 31.73 401 ASN B N 1
ATOM 913 C CA . ASN A 1 126 ? 2.468 -37.109 20.225 1.00 26.95 401 ASN B CA 1
ATOM 914 C C . ASN A 1 126 ? 2.648 -35.868 19.364 1.00 27.57 401 ASN B C 1
ATOM 915 O O . ASN A 1 126 ? 2.851 -35.958 18.148 1.00 28.04 401 ASN B O 1
ATOM 920 N N . ILE A 1 127 ? 2.561 -34.692 19.982 1.00 25.95 402 ILE B N 1
ATOM 921 C CA . ILE A 1 127 ? 2.694 -33.467 19.211 1.00 24.11 402 ILE B CA 1
ATOM 922 C C . ILE A 1 127 ? 4.139 -33.260 18.773 1.00 25.15 402 ILE B C 1
ATOM 923 O O . ILE A 1 127 ? 4.397 -32.773 17.668 1.00 24.14 402 ILE B O 1
ATOM 928 N N . ALA A 1 128 ? 5.106 -33.612 19.627 1.00 26.78 403 ALA B N 1
ATOM 929 C CA . ALA A 1 128 ? 6.510 -33.428 19.263 1.00 26.18 403 ALA B CA 1
ATOM 930 C C . ALA A 1 128 ? 6.858 -34.197 17.997 1.00 24.92 403 ALA B C 1
ATOM 931 O O . ALA A 1 128 ? 7.625 -33.709 17.156 1.00 29.90 403 ALA B O 1
ATOM 933 N N . HIS A 1 129 ? 6.282 -35.389 17.841 1.00 28.95 404 HIS B N 1
ATOM 934 C CA . HIS A 1 129 ? 6.483 -36.172 16.629 1.00 29.97 404 HIS B CA 1
ATOM 935 C C . HIS A 1 129 ? 5.887 -35.468 15.413 1.00 27.99 404 HIS B C 1
ATOM 936 O O . HIS A 1 129 ? 6.549 -35.334 14.378 1.00 29.04 404 HIS B O 1
ATOM 943 N N . MET A 1 130 ? 4.638 -34.997 15.528 1.00 26.04 405 MET B N 1
ATOM 944 C CA . MET A 1 130 ? 4.015 -34.282 14.417 1.00 26.46 405 MET B CA 1
ATOM 945 C C . MET A 1 130 ? 4.809 -33.039 14.039 1.00 26.46 405 MET B C 1
ATOM 946 O O . MET A 1 130 ? 4.954 -32.720 12.849 1.00 24.86 405 MET B O 1
ATOM 951 N N . LYS A 1 131 ? 5.336 -32.317 15.033 1.00 22.32 406 LYS B N 1
ATOM 952 C CA . LYS A 1 131 ? 6.135 -31.141 14.722 1.00 24.03 406 LYS B CA 1
ATOM 953 C C . LYS A 1 131 ? 7.432 -31.538 14.034 1.00 27.70 406 LYS B C 1
ATOM 954 O O . LYS A 1 131 ? 7.870 -30.876 13.086 1.00 25.32 406 LYS B O 1
ATOM 960 N N . ALA A 1 132 ? 8.054 -32.620 14.500 1.00 27.21 407 ALA B N 1
ATOM 961 C CA . ALA A 1 132 ? 9.277 -33.086 13.862 1.00 30.88 407 ALA B CA 1
ATOM 962 C C . ALA A 1 132 ? 9.041 -33.442 12.403 1.00 32.50 407 ALA B C 1
ATOM 963 O O . ALA A 1 132 ? 9.951 -33.301 11.575 1.00 35.32 407 ALA B O 1
ATOM 965 N N . LYS A 1 133 ? 7.829 -33.878 12.067 1.00 29.87 408 LYS B N 1
ATOM 966 C CA . LYS A 1 133 ? 7.474 -34.215 10.697 1.00 31.63 408 LYS B CA 1
ATOM 967 C C . LYS A 1 133 ? 6.962 -33.023 9.903 1.00 30.96 408 LYS B C 1
ATOM 968 O O . LYS A 1 133 ? 6.632 -33.179 8.725 1.00 30.84 408 LYS B O 1
ATOM 974 N N . GLY A 1 134 ? 6.926 -31.836 10.499 1.00 28.47 409 GLY B N 1
ATOM 975 C CA . GLY A 1 134 ? 6.511 -30.651 9.779 1.00 24.76 409 GLY B CA 1
ATOM 976 C C . GLY A 1 134 ? 5.017 -30.502 9.614 1.00 23.05 409 GLY B C 1
ATOM 977 O O . GLY A 1 134 ? 4.583 -29.684 8.793 1.00 21.44 409 GLY B O 1
ATOM 978 N N . ALA A 1 135 ? 4.228 -31.254 10.370 1.00 23.56 410 ALA B N 1
ATOM 979 C CA . ALA A 1 135 ? 2.783 -31.276 10.247 1.00 21.74 410 ALA B CA 1
ATOM 980 C C . ALA A 1 135 ? 2.095 -30.472 11.332 1.00 20.32 410 ALA B C 1
ATOM 981 O O . ALA A 1 135 ? 0.867 -30.327 11.294 1.00 21.08 410 ALA B O 1
ATOM 983 N N . ALA A 1 136 ? 2.854 -29.951 12.286 1.00 20.99 411 ALA B N 1
ATOM 984 C CA . ALA A 1 136 ? 2.277 -29.251 13.416 1.00 21.06 411 ALA B CA 1
ATOM 985 C C . ALA A 1 136 ? 3.225 -28.169 13.888 1.00 20.34 411 ALA B C 1
ATOM 986 O O . ALA A 1 136 ? 4.451 -28.275 13.733 1.00 22.97 411 ALA B O 1
ATOM 988 N N . VAL A 1 137 ? 2.645 -27.131 14.484 1.00 18.03 412 VAL B N 1
ATOM 989 C CA . VAL A 1 137 ? 3.389 -26.238 15.355 1.00 20.45 412 VAL B CA 1
ATOM 990 C C . VAL A 1 137 ? 2.932 -26.527 16.773 1.00 18.88 412 VAL B C 1
ATOM 991 O O . VAL A 1 137 ? 1.857 -27.096 17.005 1.00 24.36 412 VAL B O 1
ATOM 995 N N . ARG A 1 138 ? 3.755 -26.139 17.736 1.00 17.60 413 ARG B N 1
ATOM 996 C CA . ARG A 1 138 ? 3.497 -26.484 19.123 1.00 18.91 413 ARG B CA 1
ATOM 997 C C . ARG A 1 138 ? 3.543 -25.218 19.965 1.00 19.18 413 ARG B C 1
ATOM 998 O O . ARG A 1 138 ? 4.472 -24.419 19.829 1.00 22.25 413 ARG B O 1
ATOM 1006 N N . VAL A 1 139 ? 2.524 -25.011 20.814 1.00 16.67 414 VAL B N 1
ATOM 1007 C CA . VAL A 1 139 ? 2.522 -23.894 21.752 1.00 17.93 414 VAL B CA 1
ATOM 1008 C C . VAL A 1 139 ? 2.291 -24.450 23.155 1.00 20.25 414 VAL B C 1
ATOM 1009 O O . VAL A 1 139 ? 1.907 -25.607 23.334 1.00 20.98 414 VAL B O 1
ATOM 1013 N N . ASP A 1 140 ? 2.551 -23.608 24.159 1.00 17.27 415 ASP B N 1
ATOM 1014 C CA . ASP A 1 140 ? 2.385 -23.970 25.565 1.00 17.97 415 ASP B CA 1
ATOM 1015 C C . ASP A 1 140 ? 1.114 -23.340 26.117 1.00 18.33 415 ASP B C 1
ATOM 1016 O O . ASP A 1 140 ? 0.990 -22.118 26.139 1.00 17.97 415 ASP B O 1
ATOM 1021 N N . PHE A 1 141 ? 0.187 -24.177 26.578 1.00 18.06 416 PHE B N 1
ATOM 1022 C CA . PHE A 1 141 ? -1.099 -23.660 27.042 1.00 17.38 416 PHE B CA 1
ATOM 1023 C C . PHE A 1 141 ? -0.929 -22.600 28.122 1.00 19.66 416 PHE B C 1
ATOM 1024 O O . PHE A 1 141 ? -1.631 -21.586 28.104 1.00 20.61 416 PHE B O 1
ATOM 1032 N N . ASN A 1 142 ? -0.020 -22.819 29.081 1.00 18.48 417 ASN B N 1
ATOM 1033 C CA . ASN A 1 142 ? 0.050 -21.925 30.240 1.00 22.05 417 ASN B CA 1
ATOM 1034 C C . ASN A 1 142 ? 0.773 -20.616 29.947 1.00 21.30 417 ASN B C 1
ATOM 1035 O O . ASN A 1 142 ? 0.543 -19.627 30.655 1.00 23.47 417 ASN B O 1
ATOM 1040 N N . THR A 1 143 ? 1.654 -20.584 28.946 1.00 19.06 418 THR B N 1
ATOM 1041 C CA . THR A 1 143 ? 2.480 -19.415 28.677 1.00 20.46 418 THR B CA 1
ATOM 1042 C C . THR A 1 143 ? 2.007 -18.606 27.484 1.00 18.20 418 THR B C 1
ATOM 1043 O O . THR A 1 143 ? 2.238 -17.395 27.448 1.00 22.08 418 THR B O 1
ATOM 1047 N N . MET A 1 144 ? 1.349 -19.245 26.514 1.00 17.48 419 MET B N 1
ATOM 1048 C CA . MET A 1 144 ? 1.101 -18.601 25.232 1.00 17.84 419 MET B CA 1
ATOM 1049 C C . MET A 1 144 ? 0.321 -17.313 25.409 1.00 18.31 419 MET B C 1
ATOM 1050 O O . MET A 1 144 ? -0.624 -17.234 26.203 1.00 20.12 419 MET B O 1
ATOM 1055 N N . SER A 1 145 ? 0.719 -16.302 24.655 1.00 20.28 420 SER B N 1
ATOM 1056 C CA . SER A 1 145 ? -0.056 -15.085 24.540 1.00 19.44 420 SER B CA 1
ATOM 1057 C C . SER A 1 145 ? -1.047 -15.215 23.393 1.00 18.84 420 SER B C 1
ATOM 1058 O O . SER A 1 145 ? -0.999 -16.155 22.597 1.00 17.73 420 SER B O 1
ATOM 1061 N N . SER A 1 146 ? -1.935 -14.229 23.278 1.00 19.64 421 SER B N 1
ATOM 1062 C CA . SER A 1 146 ? -2.830 -14.196 22.124 1.00 20.21 421 SER B CA 1
ATOM 1063 C C . SER A 1 146 ? -2.051 -14.133 20.823 1.00 18.87 421 SER B C 1
ATOM 1064 O O . SER A 1 146 ? -2.419 -14.798 19.853 1.00 17.69 421 SER B O 1
ATOM 1067 N N . THR A 1 147 ? -0.974 -13.346 20.790 1.00 19.52 422 THR B N 1
ATOM 1068 C CA . THR A 1 147 ? -0.136 -13.245 19.597 1.00 20.65 422 THR B CA 1
ATOM 1069 C C . THR A 1 147 ? 0.519 -14.581 19.269 1.00 20.17 422 THR B C 1
ATOM 1070 O O . THR A 1 147 ? 0.563 -14.991 18.098 1.00 19.89 422 THR B O 1
ATOM 1074 N N . ASP A 1 148 ? 1.002 -15.292 20.293 1.00 19.25 423 ASP B N 1
ATOM 1075 C CA . ASP A 1 148 ? 1.566 -16.620 20.053 1.00 19.69 423 ASP B CA 1
ATOM 1076 C C . ASP A 1 148 ? 0.557 -17.532 19.378 1.00 19.82 423 ASP B C 1
ATOM 1077 O O . ASP A 1 148 ? 0.886 -18.248 18.425 1.00 18.22 423 ASP B O 1
ATOM 1082 N N . LEU A 1 149 ? -0.662 -17.595 19.918 1.00 15.93 424 LEU B N 1
ATOM 1083 C CA . LEU A 1 149 ? -1.610 -18.538 19.353 1.00 16.81 424 LEU B CA 1
ATOM 1084 C C . LEU A 1 149 ? -2.046 -18.100 17.960 1.00 16.35 424 LEU B C 1
ATOM 1085 O O . LEU A 1 149 ? -2.147 -18.927 17.039 1.00 17.99 424 LEU B O 1
ATOM 1090 N N . LEU A 1 150 ? -2.282 -16.796 17.778 1.00 17.77 425 LEU B N 1
ATOM 1091 C CA . LEU A 1 150 ? -2.671 -16.281 16.476 1.00 17.27 425 LEU B CA 1
ATOM 1092 C C . LEU A 1 150 ? -1.603 -16.571 15.432 1.00 17.67 425 LEU B C 1
ATOM 1093 O O . LEU A 1 150 ? -1.925 -17.012 14.326 1.00 18.62 425 LEU B O 1
ATOM 1098 N N . ASN A 1 151 ? -0.324 -16.373 15.785 1.00 17.92 426 ASN B N 1
ATOM 1099 C CA . ASN A 1 151 ? 0.754 -16.644 14.834 1.00 18.72 426 ASN B CA 1
ATOM 1100 C C . ASN A 1 151 ? 0.814 -18.120 14.485 1.00 18.85 426 ASN B C 1
ATOM 1101 O O . ASN A 1 151 ? 1.038 -18.484 13.328 1.00 18.74 426 ASN B O 1
ATOM 1106 N N . ALA A 1 152 ? 0.590 -18.989 15.468 1.00 18.17 427 ALA B N 1
ATOM 1107 C CA . ALA A 1 152 ? 0.611 -20.415 15.173 1.00 17.69 427 ALA B CA 1
ATOM 1108 C C . ALA A 1 152 ? -0.490 -20.792 14.200 1.00 16.70 427 ALA B C 1
ATOM 1109 O O . ALA A 1 152 ? -0.262 -21.589 13.273 1.00 18.22 427 ALA B O 1
ATOM 1111 N N . LEU A 1 153 ? -1.705 -20.286 14.438 1.00 16.17 428 LEU B N 1
ATOM 1112 C CA . LEU A 1 153 ? -2.825 -20.564 13.554 1.00 20.75 428 LEU B CA 1
ATOM 1113 C C . LEU A 1 153 ? -2.551 -20.042 12.156 1.00 19.07 428 LEU B C 1
ATOM 1114 O O . LEU A 1 153 ? -2.769 -20.741 11.162 1.00 21.14 428 LEU B O 1
ATOM 1119 N N . LYS A 1 154 ? -2.081 -18.803 12.064 1.00 19.73 429 LYS B N 1
ATOM 1120 C CA . LYS A 1 154 ? -1.811 -18.211 10.760 1.00 22.82 429 LYS B CA 1
ATOM 1121 C C . LYS A 1 154 ? -0.788 -19.040 10.011 1.00 19.51 429 LYS B C 1
ATOM 1122 O O . LYS A 1 154 ? -0.920 -19.264 8.803 1.00 23.90 429 LYS B O 1
ATOM 1128 N N . THR A 1 155 ? 0.255 -19.485 10.719 1.00 19.04 430 THR B N 1
ATOM 1129 C CA . THR A 1 155 ? 1.300 -20.301 10.112 1.00 18.86 430 THR B CA 1
ATOM 1130 C C . THR A 1 155 ? 0.737 -21.599 9.547 1.00 19.99 430 THR B C 1
ATOM 1131 O O . THR A 1 155 ? 0.995 -21.938 8.390 1.00 20.38 430 THR B O 1
ATOM 1135 N N . VAL A 1 156 ? -0.024 -22.359 10.345 1.00 18.55 431 VAL B N 1
ATOM 1136 C CA . VAL A 1 156 ? -0.417 -23.668 9.824 1.00 18.55 431 VAL B CA 1
ATOM 1137 C C . VAL A 1 156 ? -1.544 -23.568 8.798 1.00 18.61 431 VAL B C 1
ATOM 1138 O O . VAL A 1 156 ? -1.724 -24.501 8.003 1.00 20.95 431 VAL B O 1
ATOM 1142 N N . ILE A 1 157 ? -2.285 -22.458 8.766 1.00 20.45 432 ILE B N 1
ATOM 1143 C CA . ILE A 1 157 ? -3.286 -22.253 7.720 1.00 22.87 432 ILE B CA 1
ATOM 1144 C C . ILE A 1 157 ? -2.636 -21.722 6.444 1.00 24.62 432 ILE B C 1
ATOM 1145 O O . ILE A 1 157 ? -2.939 -22.190 5.340 1.00 27.81 432 ILE B O 1
ATOM 1150 N N . ASN A 1 158 ? -1.733 -20.749 6.569 1.00 21.13 433 ASN B N 1
ATOM 1151 C CA . ASN A 1 158 ? -1.267 -19.995 5.408 1.00 23.88 433 ASN B CA 1
ATOM 1152 C C . ASN A 1 158 ? 0.046 -20.492 4.828 1.00 24.86 433 ASN B C 1
ATOM 1153 O O . ASN A 1 158 ? 0.336 -20.196 3.664 1.00 25.34 433 ASN B O 1
ATOM 1158 N N . ASP A 1 159 ? 0.865 -21.190 5.603 1.00 21.74 434 ASP B N 1
ATOM 1159 C CA . ASP A 1 159 ? 2.087 -21.780 5.074 1.00 20.15 434 ASP B CA 1
ATOM 1160 C C . ASP A 1 159 ? 1.724 -23.195 4.664 1.00 21.49 434 ASP B C 1
ATOM 1161 O O . ASP A 1 159 ? 1.426 -24.023 5.540 1.00 20.12 434 ASP B O 1
ATOM 1166 N N . PRO A 1 160 ? 1.671 -23.512 3.370 1.00 21.85 435 PRO B N 1
ATOM 1167 C CA . PRO A 1 160 ? 1.143 -24.820 2.961 1.00 23.21 435 PRO B CA 1
ATOM 1168 C C . PRO A 1 160 ? 2.057 -25.976 3.273 1.00 21.07 435 PRO B C 1
ATOM 1169 O O . PRO A 1 160 ? 1.627 -27.116 3.094 1.00 21.33 435 PRO B O 1
ATOM 1173 N N . SER A 1 161 ? 3.296 -25.735 3.719 1.00 19.76 436 SER B N 1
ATOM 1174 C CA . SER A 1 161 ? 4.168 -26.858 4.016 1.00 21.07 436 SER B CA 1
ATOM 1175 C C . SER A 1 161 ? 3.578 -27.757 5.089 1.00 21.62 436 SER B C 1
ATOM 1176 O O . SER A 1 161 ? 3.811 -28.967 5.068 1.00 22.47 436 SER B O 1
ATOM 1179 N N . TYR A 1 162 ? 2.788 -27.204 6.014 1.00 20.10 437 TYR B N 1
ATOM 1180 C CA . TYR A 1 162 ? 2.255 -28.035 7.090 1.00 21.39 437 TYR B CA 1
ATOM 1181 C C . TYR A 1 162 ? 1.214 -29.005 6.563 1.00 20.12 437 TYR B C 1
ATOM 1182 O O . TYR A 1 162 ? 1.267 -30.211 6.850 1.00 19.93 437 TYR B O 1
ATOM 1191 N N . LYS A 1 163 ? 0.262 -28.499 5.772 1.00 19.99 438 LYS B N 1
ATOM 1192 C CA . LYS A 1 163 ? -0.703 -29.387 5.144 1.00 20.24 438 LYS B CA 1
ATOM 1193 C C . LYS A 1 163 ? -0.018 -30.378 4.215 1.00 20.72 438 LYS B C 1
ATOM 1194 O O . LYS A 1 163 ? -0.335 -31.568 4.234 1.00 20.53 438 LYS B O 1
ATOM 1200 N N . GLU A 1 164 ? 0.960 -29.925 3.431 1.00 21.29 439 GLU B N 1
ATOM 1201 C CA . GLU A 1 164 ? 1.638 -30.843 2.525 1.00 24.56 439 GLU B CA 1
ATOM 1202 C C . GLU A 1 164 ? 2.409 -31.912 3.293 1.00 23.63 439 GLU B C 1
ATOM 1203 O O . GLU A 1 164 ? 2.387 -33.091 2.917 1.00 24.98 439 GLU B O 1
ATOM 1209 N N . ASN A 1 165 ? 3.056 -31.533 4.396 1.00 21.42 440 ASN B N 1
ATOM 1210 C CA . ASN A 1 165 ? 3.778 -32.520 5.198 1.00 22.85 440 ASN B CA 1
ATOM 1211 C C . ASN A 1 165 ? 2.839 -33.542 5.829 1.00 26.83 440 ASN B C 1
ATOM 1212 O O . ASN A 1 165 ? 3.149 -34.736 5.860 1.00 25.51 440 ASN B O 1
ATOM 1217 N N . ILE A 1 166 ? 1.684 -33.106 6.349 1.00 22.07 441 ILE B N 1
ATOM 1218 C CA . ILE A 1 166 ? 0.821 -34.106 6.974 1.00 21.28 441 ILE B CA 1
ATOM 1219 C C . ILE A 1 166 ? 0.193 -35.001 5.910 1.00 28.78 441 ILE B C 1
ATOM 1220 O O . ILE A 1 166 ? -0.109 -36.173 6.173 1.00 28.23 441 ILE B O 1
ATOM 1225 N N . MET A 1 167 ? 0.009 -34.489 4.691 1.00 24.66 442 MET B N 1
ATOM 1226 C CA . MET A 1 167 ? -0.503 -35.337 3.617 1.00 25.20 442 MET B CA 1
ATOM 1227 C C . MET A 1 167 ? 0.504 -36.402 3.211 1.00 31.74 442 MET B C 1
ATOM 1228 O O . MET A 1 167 ? 0.113 -37.462 2.709 1.00 32.42 442 MET B O 1
ATOM 1233 N N . LYS A 1 168 ? 1.795 -36.139 3.409 1.00 30.78 443 LYS B N 1
ATOM 1234 C CA . LYS A 1 168 ? 2.799 -37.182 3.210 1.00 32.93 443 LYS B CA 1
ATOM 1235 C C . LYS A 1 168 ? 2.612 -38.324 4.194 1.00 37.13 443 LYS B C 1
ATOM 1236 O O . LYS A 1 168 ? 2.655 -39.499 3.814 1.00 40.98 443 LYS B O 1
ATOM 1242 N N . LEU A 1 169 ? 2.431 -37.993 5.476 1.00 33.65 444 LEU B N 1
ATOM 1243 C CA . LEU A 1 169 ? 2.224 -39.017 6.492 1.00 35.95 444 LEU B CA 1
ATOM 1244 C C . LEU A 1 169 ? 0.982 -39.842 6.202 1.00 41.08 444 LEU B C 1
ATOM 1245 O O . LEU A 1 169 ? 0.912 -41.013 6.593 1.00 46.24 444 LEU B O 1
ATOM 1250 N N . SER A 1 170 ? -0.009 -39.246 5.534 1.00 40.79 445 SER B N 1
ATOM 1251 C CA . SER A 1 170 ? -1.223 -39.970 5.177 1.00 42.52 445 SER B CA 1
ATOM 1252 C C . SER A 1 170 ? -0.873 -41.228 4.392 1.00 49.97 445 SER B C 1
ATOM 1253 O O . SER A 1 170 ? -1.193 -42.345 4.810 1.00 53.03 445 SER B O 1
ATOM 1256 N N . ARG A 1 171 ? -0.202 -41.054 3.254 1.00 50.27 446 ARG B N 1
ATOM 1257 C CA . ARG A 1 171 ? 0.573 -42.110 2.591 1.00 51.72 446 ARG B CA 1
ATOM 1258 C C . ARG A 1 171 ? 1.500 -41.463 1.569 1.00 50.34 446 ARG B C 1
ATOM 1259 O O . ARG A 1 171 ? 1.129 -40.482 0.923 1.00 51.20 446 ARG B O 1
ATOM 1267 N N . GLY B 1 1 ? -14.088 -32.839 -9.526 1.00 45.75 276 GLY A N 1
ATOM 1268 C CA . GLY B 1 1 ? -13.584 -34.191 -9.351 1.00 45.20 276 GLY A CA 1
ATOM 1269 C C . GLY B 1 1 ? -12.096 -34.259 -9.049 1.00 47.54 276 GLY A C 1
ATOM 1270 O O . GLY B 1 1 ? -11.382 -35.122 -9.569 1.00 47.50 276 GLY A O 1
ATOM 1271 N N . SER B 1 2 ? -11.626 -33.356 -8.190 1.00 45.33 277 SER A N 1
ATOM 1272 C CA . SER B 1 2 ? -10.205 -33.268 -7.880 1.00 40.71 277 SER A CA 1
ATOM 1273 C C . SER B 1 2 ? -9.749 -34.488 -7.077 1.00 44.35 277 SER A C 1
ATOM 1274 O O . SER B 1 2 ? -10.521 -35.402 -6.768 1.00 48.72 277 SER A O 1
ATOM 1277 N N . ALA B 1 3 ? -8.460 -34.493 -6.728 1.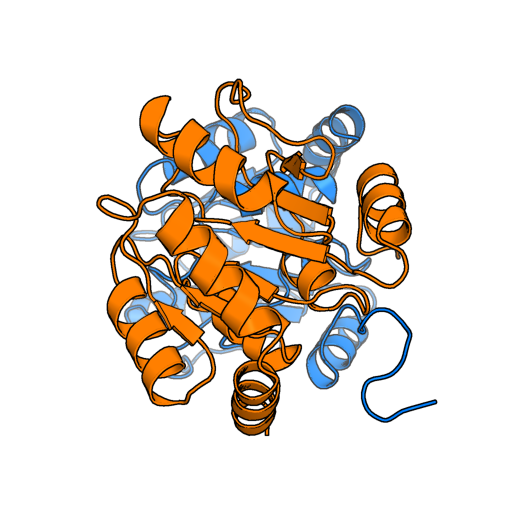00 41.49 278 ALA A N 1
ATOM 1278 C CA . ALA B 1 3 ? -7.911 -35.574 -5.917 1.00 40.38 278 ALA A CA 1
ATOM 1279 C C . ALA B 1 3 ? -8.430 -35.507 -4.479 1.00 47.59 278 ALA A C 1
ATOM 1280 O O . ALA B 1 3 ? -8.829 -36.532 -3.910 1.00 45.40 278 ALA A O 1
ATOM 1282 N N . MET B 1 4 ? -8.432 -34.308 -3.869 1.00 45.47 279 MET A N 1
ATOM 1283 C CA . MET B 1 4 ? -9.027 -34.164 -2.538 1.00 48.22 279 MET A CA 1
ATOM 1284 C C . MET B 1 4 ? -10.525 -34.403 -2.582 1.00 49.44 279 MET A C 1
ATOM 1285 O O . MET B 1 4 ? -11.102 -34.961 -1.640 1.00 51.54 279 MET A O 1
ATOM 1290 N N . GLY B 1 5 ? -11.170 -33.968 -3.653 1.00 50.31 280 GLY A N 1
ATOM 1291 C CA . GLY B 1 5 ? -12.620 -33.928 -3.678 1.00 50.38 280 GLY A CA 1
ATOM 1292 C C . GLY B 1 5 ? -13.152 -32.666 -3.034 1.00 50.97 280 GLY A C 1
ATOM 1293 O O . GLY B 1 5 ? -12.534 -32.066 -2.153 1.00 47.18 280 GLY A O 1
ATOM 1294 N N . SER B 1 6 ? -14.325 -32.247 -3.494 1.00 51.20 281 SER A N 1
ATOM 1295 C CA . SER B 1 6 ? -14.957 -31.046 -2.970 1.00 47.93 281 SER A CA 1
ATOM 1296 C C . SER B 1 6 ? -16.138 -31.357 -2.059 1.00 45.74 281 SER A C 1
ATOM 1297 O O . SER B 1 6 ? -16.825 -30.432 -1.617 1.00 44.28 281 SER A O 1
ATOM 1300 N N . LYS B 1 7 ? -16.378 -32.632 -1.755 1.00 45.20 282 LYS A N 1
ATOM 1301 C CA . LYS B 1 7 ? -17.507 -33.066 -0.945 1.00 43.01 282 LYS A CA 1
ATOM 1302 C C . LYS B 1 7 ? -17.029 -33.546 0.417 1.00 40.99 282 LYS A C 1
ATOM 1303 O O . LYS B 1 7 ? -15.850 -33.869 0.597 1.00 38.99 282 LYS A O 1
ATOM 1309 N N . PRO B 1 8 ? -17.914 -33.601 1.410 1.00 40.95 283 PRO A N 1
ATOM 1310 C CA . PRO B 1 8 ? -17.512 -34.141 2.714 1.00 40.10 283 PRO A CA 1
ATOM 1311 C C . PRO B 1 8 ? -16.982 -35.560 2.574 1.00 43.87 283 PRO A C 1
ATOM 1312 O O . PRO B 1 8 ? -17.468 -36.351 1.758 1.00 42.49 283 PRO A O 1
ATOM 1316 N N . ALA B 1 9 ? -15.948 -35.863 3.356 1.00 40.41 284 ALA A N 1
ATOM 1317 C CA . ALA B 1 9 ? -15.365 -37.197 3.345 1.00 38.74 284 ALA A CA 1
ATOM 1318 C C . ALA B 1 9 ? -16.422 -38.239 3.691 1.00 46.02 284 ALA A C 1
ATOM 1319 O O . ALA B 1 9 ? -17.430 -37.949 4.341 1.00 41.75 284 ALA A O 1
ATOM 1321 N N . LYS B 1 10 ? -16.181 -39.467 3.239 1.00 46.94 285 LYS A N 1
ATOM 1322 C CA . LYS B 1 10 ? -17.078 -40.566 3.553 1.00 48.28 285 LYS A CA 1
ATOM 1323 C C . LYS B 1 10 ? -17.115 -40.786 5.067 1.00 47.77 285 LYS A C 1
ATOM 1324 O O . LYS B 1 10 ? -16.109 -40.581 5.755 1.00 46.01 285 LYS A O 1
ATOM 1330 N N . PRO B 1 11 ? -18.269 -41.185 5.617 1.00 45.97 286 PRO A N 1
ATOM 1331 C CA . PRO B 1 11 ? -18.340 -41.373 7.080 1.00 44.95 286 PRO A CA 1
ATOM 1332 C C . PRO B 1 11 ? -17.324 -42.378 7.592 1.00 44.78 286 PRO A C 1
ATOM 1333 O O . PRO B 1 11 ? -16.604 -42.096 8.561 1.00 41.67 286 PRO A O 1
ATOM 1337 N N . LEU B 1 12 ? -17.238 -43.551 6.945 1.00 44.83 287 LEU A N 1
ATOM 1338 C CA . LEU B 1 12 ? -16.358 -44.632 7.350 1.00 43.17 287 LEU A CA 1
ATOM 1339 C C . LEU B 1 12 ? -15.266 -44.869 6.317 1.00 40.86 287 LEU A C 1
ATOM 1340 O O . LEU B 1 12 ? -15.522 -44.790 5.109 1.00 42.95 287 LEU A O 1
ATOM 1345 N N . PRO B 1 13 ? -14.051 -45.172 6.761 1.00 36.69 288 PRO A N 1
ATOM 1346 C CA . PRO B 1 13 ? -13.021 -45.645 5.831 1.00 40.16 288 PRO A CA 1
ATOM 1347 C C . PRO B 1 13 ? -13.493 -46.851 5.033 1.00 42.17 288 PRO A C 1
ATOM 1348 O O . PRO B 1 13 ? -14.536 -47.443 5.328 1.00 42.22 288 PRO A O 1
ATOM 1352 N N . LYS B 1 14 ? -12.700 -47.235 4.036 1.00 44.96 289 LYS A N 1
ATOM 1353 C CA . LYS B 1 14 ? -13.186 -48.099 2.965 1.00 46.79 289 LYS A CA 1
ATOM 1354 C C . LYS B 1 14 ? -13.481 -49.503 3.481 1.00 42.82 289 LYS A C 1
ATOM 1355 O O . LYS B 1 14 ? -14.613 -49.995 3.382 1.00 43.90 289 LYS A O 1
ATOM 1361 N N . GLU B 1 15 ? -12.465 -50.164 4.031 1.00 42.35 290 GLU A N 1
ATOM 1362 C CA . GLU B 1 15 ? -12.643 -51.515 4.540 1.00 41.62 290 GLU A CA 1
ATOM 1363 C C . GLU B 1 15 ? -13.607 -51.547 5.716 1.00 42.85 290 GLU A C 1
ATOM 1364 O O . GLU B 1 15 ? -14.362 -52.514 5.874 1.00 40.25 290 GLU A O 1
ATOM 1370 N N . MET B 1 16 ? -13.606 -50.495 6.536 1.00 37.45 291 MET A N 1
ATOM 1371 C CA . MET B 1 16 ? -14.481 -50.471 7.703 1.00 34.87 291 MET A CA 1
ATOM 1372 C C . MET B 1 16 ? -15.950 -50.451 7.300 1.00 35.87 291 MET A C 1
ATOM 1373 O O . MET B 1 16 ? -16.772 -51.148 7.906 1.00 36.66 291 MET A O 1
ATOM 1378 N N . GLU B 1 17 ? -16.302 -49.649 6.289 1.00 38.29 292 GLU A N 1
ATOM 1379 C CA . GLU B 1 17 ? -17.691 -49.594 5.840 1.00 38.80 292 GLU A CA 1
ATOM 1380 C C . GLU B 1 17 ? -18.136 -50.933 5.268 1.00 34.92 292 GLU A C 1
ATOM 1381 O O . GLU B 1 17 ? -19.288 -51.342 5.451 1.00 35.51 292 GLU A O 1
ATOM 1387 N N . GLU B 1 18 ? -17.236 -51.635 4.577 1.00 38.81 293 GLU A N 1
ATOM 1388 C CA . GLU B 1 18 ? -17.570 -52.963 4.072 1.00 37.05 293 GLU A CA 1
ATOM 1389 C C . GLU B 1 18 ? -17.775 -53.952 5.208 1.00 35.33 293 GLU A C 1
ATOM 1390 O O . GLU B 1 18 ? -18.656 -54.817 5.134 1.00 34.67 293 GLU A O 1
ATOM 1396 N N . PHE B 1 19 ? -16.952 -53.854 6.255 1.00 34.40 294 PHE A N 1
ATOM 1397 C CA . PHE B 1 19 ? -17.113 -54.743 7.399 1.00 32.37 294 PHE A CA 1
ATOM 1398 C C . PHE B 1 19 ? -18.448 -54.496 8.087 1.00 32.43 294 PHE A C 1
ATOM 1399 O O . PHE B 1 19 ? -19.157 -55.444 8.434 1.00 31.60 294 PHE A O 1
ATOM 1407 N N . VAL B 1 20 ? -18.819 -53.224 8.266 1.00 28.53 295 VAL A N 1
ATOM 1408 C CA . VAL B 1 20 ? -20.106 -52.899 8.880 1.00 29.32 295 VAL A CA 1
ATOM 1409 C C . VAL B 1 20 ? -21.257 -53.434 8.032 1.00 33.90 295 VAL A C 1
ATOM 1410 O O . VAL B 1 20 ? -22.199 -54.051 8.548 1.00 34.26 295 VAL A O 1
ATOM 1414 N N . GLN B 1 21 ? -21.195 -53.204 6.716 1.00 36.84 296 GLN A N 1
ATOM 1415 C CA . GLN B 1 21 ? -22.271 -53.646 5.834 1.00 34.70 296 GLN A CA 1
ATOM 1416 C C . GLN B 1 21 ? -22.423 -55.156 5.850 1.00 37.42 296 GLN A C 1
ATOM 1417 O O . GLN B 1 21 ? -23.533 -55.668 5.661 1.00 39.84 296 GLN A O 1
ATOM 1423 N N . SER B 1 22 ? -21.328 -55.881 6.080 1.00 35.76 297 SER A N 1
ATOM 1424 C CA . SER B 1 22 ? -21.375 -57.338 6.101 1.00 36.40 297 SER A CA 1
ATOM 1425 C C . SER B 1 22 ? -22.117 -57.893 7.311 1.00 37.44 297 SER A C 1
ATOM 1426 O O . SER B 1 22 ? -22.349 -59.107 7.367 1.00 32.98 297 SER A O 1
ATOM 1429 N N . SER B 1 23 ? -22.498 -57.045 8.273 1.00 35.88 298 SER A N 1
ATOM 1430 C CA . SER B 1 23 ? -23.217 -57.503 9.459 1.00 33.04 298 SER A CA 1
ATOM 1431 C C . SER B 1 23 ? -24.671 -57.841 9.174 1.00 30.88 298 SER A C 1
ATOM 1432 O O . SER B 1 23 ? -25.322 -58.441 10.035 1.00 33.15 298 SER A O 1
ATOM 1435 N N . GLY B 1 24 ? -25.188 -57.460 8.009 1.00 35.52 299 GLY A N 1
ATOM 1436 C CA . GLY B 1 24 ? -26.564 -57.779 7.658 1.00 37.81 299 GLY A CA 1
ATOM 1437 C C . GLY B 1 24 ? -27.559 -57.373 8.727 1.00 36.28 299 GLY A C 1
ATOM 1438 O O . GLY B 1 24 ? -27.541 -56.246 9.238 1.00 35.73 299 GLY A O 1
ATOM 1439 N N . GLU B 1 25 ? -28.442 -58.310 9.078 1.00 35.63 300 GLU A N 1
ATOM 1440 C CA . GLU B 1 25 ? -29.509 -58.040 10.038 1.00 38.00 300 GLU A CA 1
ATOM 1441 C C . GLU B 1 25 ? -28.984 -57.907 11.467 1.00 33.49 300 GLU A C 1
ATOM 1442 O O . GLU B 1 25 ? -29.580 -57.188 12.279 1.00 34.05 300 GLU A O 1
ATOM 1448 N N . ASN B 1 26 ? -27.858 -58.554 11.790 1.00 29.36 301 ASN A N 1
ATOM 1449 C CA . ASN B 1 26 ? -27.379 -58.528 13.170 1.00 26.08 301 ASN A CA 1
ATOM 1450 C C . ASN B 1 26 ? -26.838 -57.160 13.574 1.00 21.82 301 ASN A C 1
ATOM 1451 O O . ASN B 1 26 ? -26.950 -56.778 14.745 1.00 22.20 301 ASN A O 1
ATOM 1456 N N . GLY B 1 27 ? -26.248 -56.432 12.646 1.00 25.80 302 GLY A N 1
ATOM 1457 C CA . GLY B 1 27 ? -25.696 -55.139 12.989 1.00 25.42 302 GLY A CA 1
ATOM 1458 C C . GLY B 1 27 ? -24.340 -55.262 13.662 1.00 27.09 302 GLY A C 1
ATOM 1459 O O . GLY B 1 27 ? -23.739 -56.342 13.739 1.00 22.56 302 GLY A O 1
ATOM 1460 N N . VAL B 1 28 ? -23.859 -54.130 14.177 1.00 21.33 303 VAL A N 1
ATOM 1461 C CA . VAL B 1 28 ? -22.515 -54.062 14.732 1.00 18.92 303 VAL A CA 1
ATOM 1462 C C . VAL B 1 28 ? -22.559 -53.480 16.137 1.00 18.56 303 VAL A C 1
ATOM 1463 O O . VAL B 1 28 ? -23.533 -52.864 16.571 1.00 21.58 303 VAL A O 1
ATOM 1467 N N . VAL B 1 29 ? -21.427 -53.630 16.804 1.00 19.08 304 VAL A N 1
ATOM 1468 C CA . VAL B 1 29 ? -21.172 -53.136 18.146 1.00 17.96 304 VAL A CA 1
ATOM 1469 C C . VAL B 1 29 ? -19.854 -52.387 18.109 1.00 19.01 304 VAL A C 1
ATOM 1470 O O . VAL B 1 29 ? -18.882 -52.854 17.497 1.00 20.35 304 VAL A O 1
ATOM 1474 N N . VAL B 1 30 ? -19.821 -51.204 18.725 1.00 19.51 305 VAL A N 1
ATOM 1475 C CA . VAL B 1 30 ? -18.602 -50.400 18.795 1.00 19.29 305 VAL A CA 1
ATOM 1476 C C . VAL B 1 30 ? -17.993 -50.546 20.183 1.00 19.37 305 VAL A C 1
ATOM 1477 O O . VAL B 1 30 ? -18.685 -50.394 21.198 1.00 21.72 305 VAL A O 1
ATOM 1481 N N . PHE B 1 31 ? -16.695 -50.832 20.241 1.00 22.66 306 PHE A N 1
ATOM 1482 C CA . PHE B 1 31 ? -16.006 -51.096 21.503 1.00 20.68 306 PHE A CA 1
ATOM 1483 C C . PHE B 1 31 ? -14.802 -50.167 21.606 1.00 22.99 306 PHE A C 1
ATOM 1484 O O . PHE B 1 31 ? -13.862 -50.288 20.815 1.00 24.68 306 PHE A O 1
ATOM 1492 N N . SER B 1 32 ? -14.822 -49.235 22.563 1.00 22.15 307 SER A N 1
ATOM 1493 C CA . SER B 1 32 ? -13.659 -48.372 22.759 1.00 21.88 307 SER A CA 1
ATOM 1494 C C . SER B 1 32 ? -13.548 -47.995 24.226 1.00 23.66 307 SER A C 1
ATOM 1495 O O . SER B 1 32 ? -14.483 -47.420 24.796 1.00 26.57 307 SER A O 1
ATOM 1498 N N . LEU B 1 33 ? -12.391 -48.285 24.822 1.00 26.71 308 LEU A N 1
ATOM 1499 C CA . LEU B 1 33 ? -12.089 -47.874 26.187 1.00 27.28 308 LEU A CA 1
ATOM 1500 C C . LEU B 1 33 ? -11.192 -46.645 26.233 1.00 31.71 308 LEU A C 1
ATOM 1501 O O . LEU B 1 33 ? -10.630 -46.335 27.288 1.00 33.64 308 LEU A O 1
ATOM 1506 N N . GLY B 1 34 ? -11.059 -45.935 25.117 1.00 29.97 309 GLY A N 1
ATOM 1507 C CA . GLY B 1 34 ? -10.270 -44.720 25.094 1.00 37.64 309 GLY A CA 1
ATOM 1508 C C . GLY B 1 34 ? -8.794 -45.019 24.929 1.00 41.27 309 GLY A C 1
ATOM 1509 O O . GLY B 1 34 ? -8.368 -46.161 24.757 1.00 45.87 309 GLY A O 1
ATOM 1510 N N . SER B 1 35 ? -7.989 -43.957 24.981 1.00 45.92 310 SER A N 1
ATOM 1511 C CA . SER B 1 35 ? -6.557 -44.142 24.767 1.00 51.13 310 SER A CA 1
ATOM 1512 C C . SER B 1 35 ? -5.881 -44.847 25.940 1.00 51.53 310 SER A C 1
ATOM 1513 O O . SER B 1 35 ? -4.951 -45.636 25.729 1.00 54.99 310 SER A O 1
ATOM 1516 N N . MET B 1 36 ? -6.340 -44.603 27.167 1.00 49.76 311 MET A N 1
ATOM 1517 C CA . MET B 1 36 ? -5.585 -45.011 28.345 1.00 52.56 311 MET A CA 1
ATOM 1518 C C . MET B 1 36 ? -5.715 -46.489 28.688 1.00 51.53 311 MET A C 1
ATOM 1519 O O . MET B 1 36 ? -4.948 -46.972 29.526 1.00 53.71 311 MET A O 1
ATOM 1524 N N . VAL B 1 37 ? -6.657 -47.216 28.085 1.00 50.66 312 VAL A N 1
ATOM 1525 C CA . VAL B 1 37 ? -6.681 -48.675 28.185 1.00 48.89 312 VAL A CA 1
ATOM 1526 C C . VAL B 1 37 ? -7.015 -49.207 26.795 1.00 50.50 312 VAL A C 1
ATOM 1527 O O . VAL B 1 37 ? -7.967 -49.974 26.602 1.00 51.54 312 VAL A O 1
ATOM 1531 N N . SER B 1 38 ? -6.255 -48.757 25.798 1.00 51.71 313 SER A N 1
ATOM 1532 C CA . SER B 1 38 ? -6.252 -49.454 24.521 1.00 50.42 313 SER A CA 1
ATOM 1533 C C . SER B 1 38 ? -5.269 -50.619 24.530 1.00 52.10 313 SER A C 1
ATOM 1534 O O . SER B 1 38 ? -5.399 -51.536 23.708 1.00 49.68 313 SER A O 1
ATOM 1537 N N . ASN B 1 39 ? -4.314 -50.606 25.460 1.00 49.58 314 ASN A N 1
ATOM 1538 C CA . ASN B 1 39 ? -3.410 -51.718 25.714 1.00 47.61 314 ASN A CA 1
ATOM 1539 C C . ASN B 1 39 ? -3.674 -52.271 27.110 1.00 44.21 314 ASN A C 1
ATOM 1540 O O . ASN B 1 39 ? -3.941 -51.514 28.049 1.00 46.78 314 ASN A O 1
ATOM 1545 N N . MET B 1 40 ? -3.597 -53.592 27.246 1.00 35.35 315 MET A N 1
ATOM 1546 C CA . MET B 1 40 ? -4.033 -54.256 28.467 1.00 34.52 315 MET A CA 1
ATOM 1547 C C . MET B 1 40 ? -3.328 -55.601 28.562 1.00 31.85 315 MET A C 1
ATOM 1548 O O . MET B 1 40 ? -2.669 -56.044 27.620 1.00 30.12 315 MET A O 1
ATOM 1553 N N . THR B 1 41 ? -3.493 -56.257 29.709 1.00 27.33 316 THR A N 1
ATOM 1554 C CA . THR B 1 41 ? -2.920 -57.581 29.904 1.00 29.37 316 THR A CA 1
ATOM 1555 C C . THR B 1 41 ? -3.523 -58.582 28.923 1.00 34.60 316 THR A C 1
ATOM 1556 O O . THR B 1 41 ? -4.645 -58.414 28.435 1.00 29.04 316 THR A O 1
ATOM 1560 N N . GLU B 1 42 ? -2.746 -59.627 28.622 1.00 33.18 317 GLU A N 1
ATOM 1561 C CA . GLU B 1 42 ? -3.244 -60.714 27.782 1.00 32.58 317 GLU A CA 1
ATOM 1562 C C . GLU B 1 42 ? -4.480 -61.350 28.398 1.00 33.03 317 GLU A C 1
ATOM 1563 O O . GLU B 1 42 ? -5.419 -61.731 27.686 1.00 33.36 317 GLU A O 1
ATOM 1569 N N . GLU B 1 43 ? -4.488 -61.483 29.725 1.00 27.73 318 GLU A N 1
ATOM 1570 C CA . GLU B 1 43 ? -5.613 -62.107 30.413 1.00 31.30 318 GLU A CA 1
ATOM 1571 C C . GLU B 1 43 ? -6.895 -61.303 30.221 1.00 29.29 318 GLU A C 1
ATOM 1572 O O . GLU B 1 43 ? -7.960 -61.875 29.952 1.00 29.56 318 GLU A O 1
ATOM 1578 N N . ARG B 1 44 ? -6.815 -59.971 30.342 1.00 27.65 319 ARG A N 1
ATOM 1579 C CA . ARG B 1 44 ? -8.008 -59.149 30.153 1.00 25.85 319 ARG A CA 1
ATOM 1580 C C . ARG B 1 44 ? -8.440 -59.118 28.690 1.00 27.93 319 ARG A C 1
ATOM 1581 O O . ARG B 1 44 ? -9.644 -59.117 28.397 1.00 24.38 319 ARG A O 1
ATOM 1589 N N . ALA B 1 45 ? -7.484 -59.077 27.758 1.00 27.62 320 ALA A N 1
ATOM 1590 C CA . ALA B 1 45 ? -7.848 -59.028 26.345 1.00 24.94 320 ALA A CA 1
ATOM 1591 C C . ALA B 1 45 ? -8.518 -60.322 25.903 1.00 28.35 320 ALA A C 1
ATOM 1592 O O . ALA B 1 45 ? -9.412 -60.296 25.047 1.00 26.66 320 ALA A O 1
ATOM 1594 N N . ASN B 1 46 ? -8.135 -61.454 26.495 1.00 29.56 321 ASN A N 1
ATOM 1595 C CA . ASN B 1 46 ? -8.778 -62.712 26.133 1.00 28.76 321 ASN A CA 1
ATOM 1596 C C . ASN B 1 46 ? -10.146 -62.869 26.781 1.00 27.67 321 ASN A C 1
ATOM 1597 O O . ASN B 1 46 ? -11.044 -63.441 26.167 1.00 27.91 321 ASN A O 1
ATOM 1602 N N . VAL B 1 47 ? -10.329 -62.363 27.999 1.00 25.74 322 VAL A N 1
ATOM 1603 C CA . VAL B 1 47 ? -11.660 -62.320 28.598 1.00 26.45 322 VAL A CA 1
ATOM 1604 C C . VAL B 1 47 ? -12.615 -61.546 27.699 1.00 26.25 322 VAL A C 1
ATOM 1605 O O . VAL B 1 47 ? -13.730 -61.997 27.402 1.00 26.89 322 VAL A O 1
ATOM 1609 N N . ILE B 1 48 ? -12.173 -60.380 27.236 1.00 25.56 323 ILE A N 1
ATOM 1610 C CA . ILE B 1 48 ? -12.993 -59.541 26.368 1.00 21.13 323 ILE A CA 1
ATOM 1611 C C . ILE B 1 48 ? -13.203 -60.216 25.017 1.00 22.26 323 ILE A C 1
ATOM 1612 O O . ILE B 1 48 ? -14.337 -60.321 24.527 1.00 20.68 323 ILE A O 1
ATOM 1617 N N . ALA B 1 49 ? -12.115 -60.664 24.386 1.00 19.22 324 ALA A N 1
ATOM 1618 C CA . ALA B 1 49 ? -12.225 -61.251 23.055 1.00 22.44 324 ALA A CA 1
ATOM 1619 C C . ALA B 1 49 ? -13.160 -62.454 23.058 1.00 22.54 324 ALA A C 1
ATOM 1620 O O . ALA B 1 49 ? -13.921 -62.656 22.104 1.00 20.84 324 ALA A O 1
ATOM 1622 N N . THR B 1 50 ? -13.118 -63.259 24.124 1.00 23.86 325 THR A N 1
ATOM 1623 C CA . THR B 1 50 ? -13.967 -64.447 24.200 1.00 22.61 325 THR A CA 1
ATOM 1624 C C . THR B 1 50 ? -15.441 -64.058 24.273 1.00 22.03 325 THR A C 1
ATOM 1625 O O . THR B 1 50 ? -16.295 -64.680 23.626 1.00 23.22 325 THR A O 1
ATOM 1629 N N . ALA B 1 51 ? -15.759 -63.022 25.048 1.00 22.79 326 ALA A N 1
ATOM 1630 C CA . ALA B 1 51 ? -17.146 -62.558 25.102 1.00 19.75 326 ALA A CA 1
ATOM 1631 C C . ALA B 1 51 ? -17.591 -61.994 23.755 1.00 21.93 326 ALA A C 1
ATOM 1632 O O . ALA B 1 51 ? -18.684 -62.312 23.265 1.00 20.59 326 ALA A O 1
ATOM 1634 N N . LEU B 1 52 ? -16.778 -61.125 23.153 1.00 18.92 327 LEU A N 1
ATOM 1635 C CA . LEU B 1 52 ? -17.170 -60.489 21.902 1.00 19.17 327 LEU A CA 1
ATOM 1636 C C . LEU B 1 52 ? -17.371 -61.502 20.785 1.00 20.09 327 LEU A C 1
ATOM 1637 O O . LEU B 1 52 ? -18.238 -61.316 19.925 1.00 22.15 327 LEU A O 1
ATOM 1642 N N . ALA B 1 53 ? -16.628 -62.607 20.811 1.00 21.98 328 ALA A N 1
ATOM 1643 C CA . ALA B 1 53 ? -16.722 -63.595 19.748 1.00 22.81 328 ALA A CA 1
ATOM 1644 C C . ALA B 1 53 ? -18.035 -64.362 19.748 1.00 23.44 328 ALA A C 1
ATOM 1645 O O . ALA B 1 53 ? -18.338 -65.002 18.731 1.00 25.50 328 ALA A O 1
ATOM 1647 N N . LYS B 1 54 ? -18.807 -64.300 20.841 1.00 23.70 329 LYS A N 1
ATOM 1648 C CA . LYS B 1 54 ? -20.026 -65.078 21.046 1.00 21.40 329 LYS A CA 1
ATOM 1649 C C . LYS B 1 54 ? -21.308 -64.318 20.760 1.00 28.57 329 LYS A C 1
ATOM 1650 O O . LYS B 1 54 ? -22.391 -64.856 21.020 1.00 31.91 329 LYS A O 1
ATOM 1656 N N . ILE B 1 55 ? -21.230 -63.082 20.280 1.00 23.88 330 ILE A N 1
ATOM 1657 C CA . ILE B 1 55 ? -22.442 -62.411 19.819 1.00 22.24 330 ILE A CA 1
ATOM 1658 C C . ILE B 1 55 ? -22.487 -62.469 18.298 1.00 22.36 330 ILE A C 1
ATOM 1659 O O . ILE B 1 55 ? -21.434 -62.507 17.657 1.00 22.06 330 ILE A O 1
ATOM 1664 N N . PRO B 1 56 ? -23.667 -62.474 17.669 1.00 20.63 331 PRO A N 1
ATOM 1665 C CA . PRO B 1 56 ? -23.708 -62.532 16.201 1.00 23.04 331 PRO A CA 1
ATOM 1666 C C . PRO B 1 56 ? -23.407 -61.215 15.522 1.00 23.51 331 PRO A C 1
ATOM 1667 O O . PRO B 1 56 ? -23.169 -61.206 14.305 1.00 26.23 331 PRO A O 1
ATOM 1671 N N . GLN B 1 57 ? -23.431 -60.110 16.264 1.00 20.89 332 GLN A N 1
ATOM 1672 C CA . GLN B 1 57 ? -23.024 -58.832 15.716 1.00 20.53 332 GLN A CA 1
ATOM 1673 C C . GLN B 1 57 ? -21.568 -58.878 15.284 1.00 18.48 332 GLN A C 1
ATOM 1674 O O . GLN B 1 57 ? -20.758 -59.644 15.816 1.00 22.80 332 GLN A O 1
ATOM 1680 N N . LYS B 1 58 ? -21.243 -58.048 14.304 1.00 20.50 333 LYS A N 1
ATOM 1681 C CA . LYS B 1 58 ? -19.846 -57.738 14.066 1.00 19.19 333 LYS A CA 1
ATOM 1682 C C . LYS B 1 58 ? -19.393 -56.707 15.100 1.00 21.99 333 LYS A C 1
ATOM 1683 O O . LYS B 1 58 ? -20.184 -55.891 15.576 1.00 22.18 333 LYS A O 1
ATOM 1689 N N . VAL B 1 59 ? -18.114 -56.754 15.456 1.00 21.68 334 VAL A N 1
ATOM 1690 C CA . VAL B 1 59 ? -17.573 -55.916 16.520 1.00 20.00 334 VAL A CA 1
ATOM 1691 C C . VAL B 1 59 ? -16.383 -55.137 15.983 1.00 20.73 334 VAL A C 1
ATOM 1692 O O . VAL B 1 59 ? -15.454 -55.716 15.410 1.00 20.44 334 VAL A O 1
ATOM 1696 N N . LEU B 1 60 ? -16.401 -53.827 16.188 1.00 18.71 335 LEU A N 1
ATOM 1697 C CA . LEU B 1 60 ? -15.266 -52.969 15.878 1.00 21.16 335 LEU A CA 1
ATOM 1698 C C . LEU B 1 60 ? -14.650 -52.511 17.192 1.00 22.17 335 LEU A C 1
ATOM 1699 O O . LEU B 1 60 ? -15.309 -51.820 17.985 1.00 22.67 335 LEU A O 1
ATOM 1704 N N . TRP B 1 61 ? -13.383 -52.859 17.410 1.00 20.88 336 TRP A N 1
ATOM 1705 C CA . TRP B 1 61 ? -12.728 -52.700 18.704 1.00 21.88 336 TRP A CA 1
ATOM 1706 C C . TRP B 1 61 ? -11.509 -51.809 18.518 1.00 24.98 336 TRP A C 1
ATOM 1707 O O . TRP B 1 61 ? -10.574 -52.178 17.800 1.00 23.57 336 TRP A O 1
ATOM 1718 N N . ARG B 1 62 ? -11.526 -50.637 19.148 1.00 22.40 337 ARG A N 1
ATOM 1719 C CA . ARG B 1 62 ? -10.354 -49.765 19.132 1.00 24.66 337 ARG A CA 1
ATOM 1720 C C . ARG B 1 62 ? -9.308 -50.359 20.069 1.00 24.54 337 ARG A C 1
ATOM 1721 O O . ARG B 1 62 ? -9.516 -50.425 21.282 1.00 26.37 337 ARG A O 1
ATOM 1729 N N . PHE B 1 63 ? -8.168 -50.789 19.523 1.00 24.20 338 PHE A N 1
ATOM 1730 C CA . PHE B 1 63 ? -7.241 -51.612 20.286 1.00 28.46 338 PHE A CA 1
ATOM 1731 C C . PHE B 1 63 ? -5.880 -51.562 19.607 1.00 30.30 338 PHE A C 1
ATOM 1732 O O . PHE B 1 63 ? -5.811 -51.612 18.379 1.00 31.16 338 PHE A O 1
ATOM 1740 N N . ASP B 1 64 ? -4.804 -51.497 20.400 1.00 36.67 339 ASP A N 1
ATOM 1741 C CA . ASP B 1 64 ? -3.465 -51.405 19.820 1.00 37.36 339 ASP A CA 1
ATOM 1742 C C . ASP B 1 64 ? -2.456 -52.443 20.303 1.00 44.59 339 ASP A C 1
ATOM 1743 O O . ASP B 1 64 ? -1.315 -52.424 19.826 1.00 49.01 339 ASP A O 1
ATOM 1748 N N . GLY B 1 65 ? -2.820 -53.341 21.214 1.00 45.68 340 GLY A N 1
ATOM 1749 C CA . GLY B 1 65 ? -1.898 -54.356 21.689 1.00 45.47 340 GLY A CA 1
ATOM 1750 C C . GLY B 1 65 ? -1.694 -55.475 20.686 1.00 44.41 340 GLY A C 1
ATOM 1751 O O . GLY B 1 65 ? -2.056 -55.371 19.512 1.00 42.62 340 GLY A O 1
ATOM 1752 N N . ASN B 1 66 ? -1.089 -56.564 21.160 1.00 43.60 341 ASN A N 1
ATOM 1753 C CA . ASN B 1 66 ? -0.977 -57.765 20.343 1.00 44.61 341 ASN A CA 1
ATOM 1754 C C . ASN B 1 66 ? -2.347 -58.408 20.177 1.00 40.71 341 ASN A C 1
ATOM 1755 O O . ASN B 1 66 ? -3.154 -58.423 21.108 1.00 38.71 341 ASN A O 1
ATOM 1760 N N . LYS B 1 67 ? -2.602 -58.945 18.989 1.00 39.93 342 LYS A N 1
ATOM 1761 C CA . LYS B 1 67 ? -3.892 -59.558 18.709 1.00 37.32 342 LYS A CA 1
ATOM 1762 C C . LYS B 1 67 ? -4.193 -60.646 19.743 1.00 39.46 342 LYS A C 1
ATOM 1763 O O . LYS B 1 67 ? -3.351 -61.528 19.971 1.00 38.04 342 LYS A O 1
ATOM 1769 N N . PRO B 1 68 ? -5.345 -60.598 20.411 1.00 31.88 343 PRO A N 1
ATOM 1770 C CA . PRO B 1 68 ? -5.669 -61.641 21.391 1.00 31.48 343 PRO A CA 1
ATOM 1771 C C . PRO B 1 68 ? -5.844 -62.987 20.710 1.00 34.55 343 PRO A C 1
ATOM 1772 O O . PRO B 1 68 ? -6.372 -63.073 19.598 1.00 32.81 343 PRO A O 1
ATOM 1776 N N . ASP B 1 69 ? -5.389 -64.045 21.392 1.00 37.26 344 ASP A N 1
ATOM 1777 C CA . ASP B 1 69 ? -5.472 -65.391 20.828 1.00 35.50 344 ASP A CA 1
ATOM 1778 C C . ASP B 1 69 ? -6.908 -65.826 20.578 1.00 33.17 344 ASP A C 1
ATOM 1779 O O . ASP B 1 69 ? -7.162 -66.620 19.663 1.00 33.47 344 ASP A O 1
ATOM 1784 N N . ALA B 1 70 ? -7.851 -65.339 21.383 1.00 29.37 345 ALA A N 1
ATOM 1785 C CA . ALA B 1 70 ? -9.245 -65.748 21.292 1.00 27.39 345 ALA A CA 1
ATOM 1786 C C . ALA B 1 70 ? -10.082 -64.779 20.464 1.00 25.08 345 ALA A C 1
ATOM 1787 O O . ALA B 1 70 ? -11.316 -64.806 20.554 1.00 26.34 345 ALA A O 1
ATOM 1789 N N . LEU B 1 71 ? -9.441 -63.933 19.662 1.00 27.67 346 LEU A N 1
ATOM 1790 C CA . LEU B 1 71 ? -10.179 -62.983 18.839 1.00 25.25 346 LEU A CA 1
ATOM 1791 C C . LEU B 1 71 ? -11.113 -63.706 17.869 1.00 28.76 346 LEU A C 1
ATOM 1792 O O . LEU B 1 71 ? -10.688 -64.571 17.090 1.00 26.44 346 LEU A O 1
ATOM 1797 N N . GLY B 1 72 ? -12.395 -63.334 17.912 1.00 27.57 347 GLY A N 1
ATOM 1798 C CA . GLY B 1 72 ? -13.367 -63.951 17.041 1.00 27.39 347 GLY A CA 1
ATOM 1799 C C . GLY B 1 72 ? -13.334 -63.408 15.626 1.00 25.83 347 GLY A C 1
ATOM 1800 O O . GLY B 1 72 ? -12.872 -62.294 15.343 1.00 24.26 347 GLY A O 1
ATOM 1801 N N . LEU B 1 73 ? -13.844 -64.237 14.707 1.00 28.14 348 LEU A N 1
ATOM 1802 C CA . LEU B 1 73 ? -13.938 -63.844 13.308 1.00 28.66 348 LEU A CA 1
ATOM 1803 C C . LEU B 1 73 ? -14.898 -62.684 13.101 1.00 27.54 348 LEU A C 1
ATOM 1804 O O . LEU B 1 73 ? -14.785 -61.968 12.106 1.00 27.33 348 LEU A O 1
ATOM 1809 N N . ASN B 1 74 ? -15.824 -62.479 14.028 1.00 25.18 349 ASN A N 1
ATOM 1810 C CA . ASN B 1 74 ? -16.750 -61.359 13.964 1.00 23.79 349 ASN A CA 1
ATOM 1811 C C . ASN B 1 74 ? -16.141 -60.049 14.440 1.00 24.31 349 ASN A C 1
ATOM 1812 O O . ASN B 1 74 ? -16.829 -59.026 14.387 1.00 23.23 349 ASN A O 1
ATOM 1817 N N . THR B 1 75 ? -14.888 -60.052 14.904 1.00 23.12 350 THR A N 1
ATOM 1818 C CA . THR B 1 75 ? -14.297 -58.917 15.608 1.00 23.95 350 THR A CA 1
ATOM 1819 C C . THR B 1 75 ? -13.092 -58.414 14.833 1.00 24.44 350 THR A C 1
ATOM 1820 O O . THR B 1 75 ? -12.231 -59.205 14.439 1.00 27.49 350 THR A O 1
ATOM 1824 N N . ARG B 1 76 ? -13.013 -57.098 14.623 1.00 23.56 351 ARG A N 1
ATOM 1825 C CA . ARG B 1 76 ? -11.818 -56.513 14.035 1.00 24.32 351 ARG A CA 1
ATOM 1826 C C . ARG B 1 76 ? -11.257 -55.433 14.948 1.00 24.83 351 ARG A C 1
ATOM 1827 O O . ARG B 1 76 ? -11.995 -54.767 15.673 1.00 22.70 351 ARG A O 1
ATOM 1835 N N . LEU B 1 77 ? -9.931 -55.301 14.920 1.00 23.40 352 LEU A N 1
ATOM 1836 C CA . LEU B 1 77 ? -9.181 -54.364 15.747 1.00 24.52 352 LEU A CA 1
ATOM 1837 C C . LEU B 1 77 ? -8.779 -53.160 14.918 1.00 25.82 352 LEU A C 1
ATOM 1838 O O . LEU B 1 77 ? -8.347 -53.302 13.769 1.00 29.91 352 LEU A O 1
ATOM 1843 N N . TYR B 1 78 ? -8.893 -51.971 15.510 1.00 23.38 353 TYR A N 1
ATOM 1844 C CA . TYR B 1 78 ? -8.543 -50.742 14.813 1.00 25.54 353 TYR A CA 1
ATOM 1845 C C . TYR B 1 78 ? -7.732 -49.853 15.740 1.00 26.08 353 TYR A C 1
ATOM 1846 O O . TYR B 1 78 ? -8.082 -49.692 16.910 1.00 27.18 353 TYR A O 1
ATOM 1855 N N . LYS B 1 79 ? -6.640 -49.292 15.216 1.00 31.58 354 LYS A N 1
ATOM 1856 C CA . LYS B 1 79 ? -5.855 -48.342 15.996 1.00 33.36 354 LYS A CA 1
ATOM 1857 C C . LYS B 1 79 ? -6.653 -47.086 16.302 1.00 27.09 354 LYS A C 1
ATOM 1858 O O . LYS B 1 79 ? -6.472 -46.472 17.360 1.00 29.79 354 LYS A O 1
ATOM 1864 N N . TRP B 1 80 ? -7.512 -46.667 15.378 1.00 27.13 355 TRP A N 1
ATOM 1865 C CA . TRP B 1 80 ? -8.447 -45.587 15.648 1.00 28.97 355 TRP A CA 1
ATOM 1866 C C . TRP B 1 80 ? -9.769 -45.926 14.983 1.00 27.21 355 TRP A C 1
ATOM 1867 O O . TRP B 1 80 ? -9.824 -46.720 14.038 1.00 26.11 355 TRP A O 1
ATOM 1878 N N . ILE B 1 81 ? -10.840 -45.329 15.503 1.00 29.59 356 ILE A N 1
ATOM 1879 C CA . ILE B 1 81 ? -12.157 -45.456 14.882 1.00 26.94 356 ILE A CA 1
ATOM 1880 C C . ILE B 1 81 ? -12.819 -44.089 14.767 1.00 27.94 356 ILE A C 1
ATOM 1881 O O . ILE B 1 81 ? -12.604 -43.209 15.622 1.00 27.69 356 ILE A O 1
ATOM 1886 N N . PRO B 1 82 ? -13.610 -43.872 13.742 1.00 30.04 357 PRO A N 1
ATOM 1887 C CA . PRO B 1 82 ? -14.475 -42.689 13.641 1.00 27.60 357 PRO A CA 1
ATOM 1888 C C . PRO B 1 82 ? -15.719 -42.955 14.486 1.00 28.93 357 PRO A C 1
ATOM 1889 O O . PRO B 1 82 ? -16.772 -43.391 14.014 1.00 27.96 357 PRO A O 1
ATOM 1893 N N . GLN B 1 83 ? -15.563 -42.702 15.788 1.00 28.15 358 GLN A N 1
ATOM 1894 C CA . GLN B 1 83 ? -16.530 -43.185 16.768 1.00 27.92 358 GLN A CA 1
ATOM 1895 C C . GLN B 1 83 ? -17.911 -42.597 16.521 1.00 27.25 358 GLN A C 1
ATOM 1896 O O . GLN B 1 83 ? -18.917 -43.318 16.504 1.00 25.48 358 GLN A O 1
ATOM 1902 N N . ASN B 1 84 ? -17.986 -41.280 16.332 1.00 25.62 359 ASN A N 1
ATOM 1903 C CA . ASN B 1 84 ? -19.285 -40.662 16.086 1.00 29.08 359 ASN A CA 1
ATOM 1904 C C . ASN B 1 84 ? -19.941 -41.231 14.836 1.00 27.39 359 ASN A C 1
ATOM 1905 O O . ASN B 1 84 ? -21.161 -41.455 14.804 1.00 27.06 359 ASN A O 1
ATOM 1910 N N . ASP B 1 85 ? -19.149 -41.473 13.795 1.00 26.29 360 ASP A N 1
ATOM 1911 C CA . ASP B 1 85 ? -19.692 -41.976 12.543 1.00 28.27 360 ASP A CA 1
ATOM 1912 C C . ASP B 1 85 ? -20.172 -43.414 12.679 1.00 26.18 360 ASP A C 1
ATOM 1913 O O . ASP B 1 85 ? -21.160 -43.799 12.049 1.00 28.00 360 ASP A O 1
ATOM 1918 N N . LEU B 1 86 ? -19.488 -44.213 13.492 1.00 27.53 361 LEU A N 1
ATOM 1919 C CA . LEU B 1 86 ? -19.981 -45.560 13.772 1.00 24.89 361 LEU A CA 1
ATOM 1920 C C . LEU B 1 86 ? -21.257 -45.508 14.599 1.00 25.04 361 LEU A C 1
ATOM 1921 O O . LEU B 1 86 ? -22.233 -46.199 14.293 1.00 22.67 361 LEU A O 1
ATOM 1926 N N . LEU B 1 87 ? -21.281 -44.662 15.631 1.00 23.28 362 LEU A N 1
ATOM 1927 C CA . LEU B 1 87 ? -22.483 -44.556 16.450 1.00 20.84 362 LEU A CA 1
ATOM 1928 C C . LEU B 1 87 ? -23.678 -44.053 15.647 1.00 25.49 362 LEU A C 1
ATOM 1929 O O . LEU B 1 87 ? -24.821 -44.435 15.932 1.00 22.84 362 LEU A O 1
ATOM 1934 N N . GLY B 1 88 ? -23.444 -43.209 14.638 1.00 22.99 363 GLY A N 1
ATOM 1935 C CA . GLY B 1 88 ? -24.528 -42.789 13.778 1.00 26.92 363 GLY A CA 1
ATOM 1936 C C . GLY B 1 88 ? -24.859 -43.715 12.632 1.00 25.55 363 GLY A C 1
ATOM 1937 O O . GLY B 1 88 ? -25.761 -43.414 11.848 1.00 30.41 363 GLY A O 1
ATOM 1938 N N . HIS B 1 89 ? -24.183 -44.854 12.519 1.00 25.47 364 HIS A N 1
ATOM 1939 C CA . HIS B 1 89 ? -24.466 -45.758 11.413 1.00 28.56 364 HIS A CA 1
ATOM 1940 C C . HIS B 1 89 ? -25.741 -46.554 11.696 1.00 26.01 364 HIS A C 1
ATOM 1941 O O . HIS B 1 89 ? -25.971 -46.976 12.833 1.00 23.41 364 HIS A O 1
ATOM 1948 N N . PRO B 1 90 ? -26.591 -46.774 10.694 1.00 28.73 365 PRO A N 1
ATOM 1949 C CA . PRO B 1 90 ? -27.856 -47.484 10.960 1.00 28.55 365 PRO A CA 1
ATOM 1950 C C . PRO B 1 90 ? -27.684 -48.918 11.465 1.00 25.13 365 PRO A C 1
ATOM 1951 O O . PRO B 1 90 ? -28.621 -49.450 12.074 1.00 27.81 365 PRO A O 1
ATOM 1955 N N . LYS B 1 91 ? -26.531 -49.552 11.254 1.00 24.29 366 LYS A N 1
ATOM 1956 C CA . LYS B 1 91 ? -26.341 -50.928 11.722 1.00 23.27 366 LYS A CA 1
ATOM 1957 C C . LYS B 1 91 ? -25.952 -51.004 13.195 1.00 24.11 366 LYS A C 1
ATOM 1958 O O . LYS B 1 91 ? -25.933 -52.090 13.770 1.00 20.69 366 LYS A O 1
ATOM 1964 N N . THR B 1 92 ? -25.635 -49.895 13.838 1.00 20.49 367 THR A N 1
ATOM 1965 C CA . THR B 1 92 ? -25.038 -49.981 15.161 1.00 18.65 367 THR A CA 1
ATOM 1966 C C . THR B 1 92 ? -26.074 -50.251 16.248 1.00 21.24 367 THR A C 1
ATOM 1967 O O . THR B 1 92 ? -27.099 -49.562 16.353 1.00 22.07 367 THR A O 1
ATOM 1971 N N . ARG B 1 93 ? -25.796 -51.278 17.055 1.00 19.46 368 ARG A N 1
ATOM 1972 C CA . ARG B 1 93 ? -26.718 -51.781 18.068 1.00 18.02 368 ARG A CA 1
ATOM 1973 C C . ARG B 1 93 ? -26.342 -51.408 19.490 1.00 17.56 368 ARG A C 1
ATOM 1974 O O . ARG B 1 93 ? -27.235 -51.276 20.334 1.00 21.51 368 ARG A O 1
ATOM 1982 N N . ALA B 1 94 ? -25.047 -51.261 19.783 1.00 16.95 369 ALA A N 1
ATOM 1983 C CA . ALA B 1 94 ? -24.594 -51.025 21.141 1.00 18.54 369 ALA A CA 1
ATOM 1984 C C . ALA B 1 94 ? -23.196 -50.425 21.107 1.00 18.86 369 ALA A C 1
ATOM 1985 O O . ALA B 1 94 ? -22.446 -50.579 20.138 1.00 18.28 369 ALA A O 1
ATOM 1987 N N . PHE B 1 95 ? -22.863 -49.756 22.203 1.00 17.55 370 PHE A N 1
ATOM 1988 C CA . PHE B 1 95 ? -21.583 -49.078 22.407 1.00 19.03 370 PHE A CA 1
ATOM 1989 C C . PHE B 1 95 ? -21.021 -49.569 23.730 1.00 22.80 370 PHE A C 1
ATOM 1990 O O . PHE B 1 95 ? -21.663 -49.408 24.770 1.00 21.71 370 PHE A O 1
ATOM 1998 N N . ILE B 1 96 ? -19.845 -50.193 23.700 1.00 20.15 371 ILE A N 1
ATOM 1999 C CA . ILE B 1 96 ? -19.120 -50.525 24.923 1.00 20.18 371 ILE A CA 1
ATOM 2000 C C . ILE B 1 96 ? -18.071 -49.447 25.115 1.00 22.44 371 ILE A C 1
ATOM 2001 O O . ILE B 1 96 ? -17.195 -49.264 24.261 1.00 23.08 371 ILE A O 1
ATOM 2006 N N . THR B 1 97 ? -18.168 -48.727 26.230 1.00 20.75 372 THR A N 1
ATOM 2007 C CA . THR B 1 97 ? -17.383 -47.517 26.406 1.00 25.01 372 THR A CA 1
ATOM 2008 C C . THR B 1 97 ? -16.875 -47.414 27.838 1.00 22.47 372 THR A C 1
ATOM 2009 O O . THR B 1 97 ? -17.484 -47.936 28.777 1.00 24.75 372 THR A O 1
ATOM 2013 N N . HIS B 1 98 ? -15.741 -46.727 27.994 1.00 26.66 373 HIS A N 1
ATOM 2014 C CA . HIS B 1 98 ? -15.265 -46.390 29.328 1.00 28.39 373 HIS A CA 1
ATOM 2015 C C . HIS B 1 98 ? -16.122 -45.316 29.976 1.00 30.37 373 HIS A C 1
ATOM 2016 O O . HIS B 1 98 ? -16.069 -45.148 31.201 1.00 33.86 373 HIS A O 1
ATOM 2023 N N . GLY B 1 99 ? -16.920 -44.598 29.191 1.00 31.81 374 GLY A N 1
ATOM 2024 C CA . GLY B 1 99 ? -17.810 -43.602 29.745 1.00 32.56 374 GLY A CA 1
ATOM 2025 C C . GLY B 1 99 ? -17.255 -42.198 29.771 1.00 36.11 374 GLY A C 1
ATOM 2026 O O . GLY B 1 99 ? -17.629 -41.416 30.650 1.00 40.39 374 GLY A O 1
ATOM 2027 N N . GLY B 1 100 ? -16.364 -41.857 28.845 1.00 35.04 375 GLY A N 1
ATOM 2028 C CA . GLY B 1 100 ? -15.968 -40.471 28.683 1.00 38.49 375 GLY A CA 1
ATOM 2029 C C . GLY B 1 100 ? -17.123 -39.600 28.226 1.00 39.21 375 GLY A C 1
ATOM 2030 O O . GLY B 1 100 ? -18.128 -40.075 27.688 1.00 34.71 375 GLY A O 1
ATOM 2031 N N . ALA B 1 101 ? -16.957 -38.288 28.430 1.00 36.81 376 ALA A N 1
ATOM 2032 C CA . ALA B 1 101 ? -18.051 -37.353 28.187 1.00 32.76 376 ALA A CA 1
ATOM 2033 C C . ALA B 1 101 ? -18.405 -37.263 26.709 1.00 28.85 376 ALA A C 1
ATOM 2034 O O . ALA B 1 101 ? -19.592 -37.242 26.350 1.00 31.90 376 ALA A O 1
ATOM 2036 N N . ASN B 1 102 ? -17.394 -37.164 25.842 1.00 30.61 377 ASN A N 1
ATOM 2037 C CA . ASN B 1 102 ? -17.647 -37.073 24.412 1.00 33.45 377 ASN A CA 1
ATOM 2038 C C . ASN B 1 102 ? -18.355 -38.322 23.904 1.00 34.66 377 ASN A C 1
ATOM 2039 O O . ASN B 1 102 ? -19.244 -38.233 23.045 1.00 35.86 377 ASN A O 1
ATOM 2044 N N . GLY B 1 103 ? -17.985 -39.493 24.439 1.00 35.53 378 GLY A N 1
ATOM 2045 C CA . GLY B 1 103 ? -18.615 -40.734 24.012 1.00 31.13 378 GLY A CA 1
ATOM 2046 C C . GLY B 1 103 ? -20.059 -40.847 24.460 1.00 32.04 378 GLY A C 1
ATOM 2047 O O . GLY B 1 103 ? -20.922 -41.297 23.700 1.00 28.73 378 GLY A O 1
ATOM 2048 N N . ILE B 1 104 ? -20.347 -40.458 25.698 1.00 30.87 379 ILE A N 1
ATOM 2049 C CA . ILE B 1 104 ? -21.730 -40.521 26.155 1.00 29.09 379 ILE A CA 1
ATOM 2050 C C . ILE B 1 104 ? -22.590 -39.532 25.386 1.00 31.61 379 ILE A C 1
ATOM 2051 O O . ILE B 1 104 ? -23.741 -39.825 25.038 1.00 28.07 379 ILE A O 1
ATOM 2056 N N . TYR B 1 105 ? -22.051 -38.352 25.087 1.00 32.15 380 TYR A N 1
ATOM 2057 C CA . TYR B 1 105 ? -22.849 -37.397 24.334 1.00 29.16 380 TYR A CA 1
ATOM 2058 C C . TYR B 1 105 ? -23.179 -37.928 22.947 1.00 26.96 380 TYR A C 1
ATOM 2059 O O . TYR B 1 105 ? -24.306 -37.757 22.466 1.00 28.40 380 TYR A O 1
ATOM 2068 N N . GLU B 1 106 ? -22.216 -38.585 22.290 1.00 27.57 381 GLU A N 1
ATOM 2069 C CA . GLU B 1 106 ? -22.480 -39.160 20.976 1.00 30.39 381 GLU A CA 1
ATOM 2070 C C . GLU B 1 106 ? -23.470 -40.312 21.074 1.00 24.83 381 GLU A C 1
ATOM 2071 O O . GLU B 1 106 ? -24.338 -40.458 20.210 1.00 26.90 381 GLU A O 1
ATOM 2077 N N . ALA B 1 107 ? -23.350 -41.132 22.122 1.00 26.98 382 ALA A N 1
ATOM 2078 C CA . ALA B 1 107 ? -24.297 -42.223 22.336 1.00 26.96 382 ALA A CA 1
ATOM 2079 C C . ALA B 1 107 ? -25.712 -41.694 22.532 1.00 27.26 382 ALA A C 1
ATOM 2080 O O . ALA B 1 107 ? -26.662 -42.228 21.950 1.00 25.39 382 ALA A O 1
ATOM 2082 N N . ILE B 1 108 ? -25.876 -40.649 23.350 1.00 26.30 383 ILE A N 1
ATOM 2083 C CA . ILE B 1 108 ? -27.206 -40.067 23.524 1.00 22.92 383 ILE A CA 1
ATOM 2084 C C . ILE B 1 108 ? -27.689 -39.445 22.221 1.00 23.75 383 ILE A C 1
ATOM 2085 O O . ILE B 1 108 ? -28.843 -39.640 21.812 1.00 22.83 383 ILE A O 1
ATOM 2090 N N . TYR B 1 109 ? -26.822 -38.683 21.551 1.00 23.53 384 TYR A N 1
ATOM 2091 C CA . TYR B 1 109 ? -27.197 -38.046 20.295 1.00 24.67 384 TYR A CA 1
ATOM 2092 C C . TYR B 1 109 ? -27.727 -39.058 19.289 1.00 28.12 384 TYR A C 1
ATOM 2093 O O . TYR B 1 109 ? -28.765 -38.835 18.659 1.00 25.96 384 TYR A O 1
ATOM 2102 N N . HIS B 1 110 ? -27.045 -40.192 19.145 1.00 25.49 385 HIS A N 1
ATOM 2103 C CA . HIS B 1 110 ? -27.432 -41.190 18.166 1.00 23.73 385 HIS A CA 1
ATOM 2104 C C . HIS B 1 110 ? -28.329 -42.275 18.754 1.00 23.91 385 HIS A C 1
ATOM 2105 O O . HIS B 1 110 ? -28.728 -43.195 18.031 1.00 26.20 385 HIS A O 1
ATOM 2112 N N . GLY B 1 111 ? -28.647 -42.193 20.039 1.00 22.57 386 GLY A N 1
ATOM 2113 C CA . GLY B 1 111 ? -29.554 -43.153 20.653 1.00 23.81 386 GLY A CA 1
ATOM 2114 C C . GLY B 1 111 ? -29.038 -44.575 20.710 1.00 22.29 386 GLY A C 1
ATOM 2115 O O . GLY B 1 111 ? -29.798 -45.508 20.442 1.00 21.78 386 GLY A O 1
ATOM 2116 N N . ILE B 1 112 ? -27.771 -44.766 21.058 1.00 19.52 387 ILE A N 1
ATOM 2117 C CA . ILE B 1 112 ? -27.125 -46.078 21.081 1.00 19.07 387 ILE A CA 1
ATOM 2118 C C . ILE B 1 112 ? -26.936 -46.489 22.539 1.00 19.56 387 ILE A C 1
ATOM 2119 O O . ILE B 1 112 ? -26.197 -45.820 23.274 1.00 20.29 387 ILE A O 1
ATOM 2124 N N . PRO B 1 113 ? -27.536 -47.586 22.990 1.00 19.46 388 PRO A N 1
ATOM 2125 C CA . PRO B 1 113 ? -27.394 -47.999 24.388 1.00 21.59 388 PRO A CA 1
ATOM 2126 C C . PRO B 1 113 ? -25.996 -48.546 24.653 1.00 21.47 388 PRO A C 1
ATOM 2127 O O . PRO B 1 113 ? -25.288 -48.982 23.740 1.00 19.63 388 PRO A O 1
ATOM 2131 N N . MET B 1 114 ? -25.603 -48.521 25.928 1.00 19.18 389 MET A N 1
ATOM 2132 C CA . MET B 1 114 ? -24.199 -48.693 26.298 1.00 19.68 389 MET A CA 1
ATOM 2133 C C . MET B 1 114 ? -23.979 -49.842 27.269 1.00 22.41 389 MET A C 1
ATOM 2134 O O . MET B 1 114 ? -24.796 -50.102 28.159 1.00 23.62 389 MET A O 1
ATOM 2139 N N . VAL B 1 115 ? -22.845 -50.511 27.104 1.00 20.24 390 VAL A N 1
ATOM 2140 C CA . VAL B 1 115 ? -22.208 -51.247 28.183 1.00 22.63 390 VAL A CA 1
ATOM 2141 C C . VAL B 1 115 ? -21.119 -50.325 28.684 1.00 22.66 390 VAL A C 1
ATOM 2142 O O . VAL B 1 115 ? -20.237 -49.938 27.913 1.00 22.26 390 VAL A O 1
ATOM 2146 N N . GLY B 1 116 ? -21.237 -49.888 29.937 1.00 21.34 391 GLY A N 1
ATOM 2147 C CA . GLY B 1 116 ? -20.289 -48.958 30.517 1.00 25.52 391 GLY A CA 1
ATOM 2148 C C . GLY B 1 116 ? -19.246 -49.720 31.311 1.00 26.25 391 GLY A C 1
ATOM 2149 O O . GLY B 1 116 ? -19.578 -50.544 32.170 1.00 24.19 391 GLY A O 1
ATOM 2150 N N . ILE B 1 117 ? -17.986 -49.453 30.989 1.00 23.62 392 ILE A N 1
ATOM 2151 C CA . ILE B 1 117 ? -16.839 -50.073 31.651 1.00 27.14 392 ILE A CA 1
ATOM 2152 C C . ILE B 1 117 ? -15.953 -48.947 32.162 1.00 29.64 392 ILE A C 1
ATOM 2153 O O . ILE B 1 117 ? -14.903 -48.661 31.567 1.00 30.64 392 ILE A O 1
ATOM 2158 N N . PRO B 1 118 ? -16.338 -48.287 33.249 1.00 26.16 393 PRO A N 1
ATOM 2159 C CA . PRO B 1 118 ? -15.579 -47.122 33.702 1.00 31.84 393 PRO A CA 1
ATOM 2160 C C . PRO B 1 118 ? -14.266 -47.542 34.336 1.00 28.28 393 PRO A C 1
ATOM 2161 O O . PRO B 1 118 ? -14.168 -48.583 34.986 1.00 30.97 393 PRO A O 1
ATOM 2165 N N . LEU B 1 119 ? -13.255 -46.720 34.128 1.00 34.55 394 LEU A N 1
ATOM 2166 C CA . LEU B 1 119 ? -11.903 -46.975 34.592 1.00 37.22 394 LEU A CA 1
ATOM 2167 C C . LEU B 1 119 ? -11.389 -45.901 35.531 1.00 36.89 394 LEU A C 1
ATOM 2168 O O . LEU B 1 119 ? -10.839 -46.217 36.591 1.00 42.05 394 LEU A O 1
ATOM 2173 N N . PHE B 1 120 ? -11.557 -44.635 35.163 1.00 42.51 395 PHE A N 1
ATOM 2174 C CA . PHE B 1 120 ? -10.850 -43.543 35.810 1.00 46.66 395 PHE A CA 1
ATOM 2175 C C . PHE B 1 120 ? -11.721 -42.298 35.775 1.00 47.37 395 PHE A C 1
ATOM 2176 O O . PHE B 1 120 ? -12.515 -42.101 34.853 1.00 43.79 395 PHE A O 1
ATOM 2184 N N . PHE B 1 121 ? -11.573 -41.470 36.808 1.00 50.09 396 PHE A N 1
ATOM 2185 C CA . PHE B 1 121 ? -11.879 -40.040 36.713 1.00 48.82 396 PHE A CA 1
ATOM 2186 C C . PHE B 1 121 ? -13.384 -39.837 36.715 1.00 47.30 396 PHE A C 1
ATOM 2187 O O . PHE B 1 121 ? -14.079 -40.446 37.536 1.00 46.53 396 PHE A O 1
ATOM 2195 N N . ASP B 1 122 ? -13.905 -38.989 35.816 1.00 49.86 397 ASP A N 1
ATOM 2196 C CA . ASP B 1 122 ? -15.349 -38.789 35.736 1.00 46.56 397 ASP A C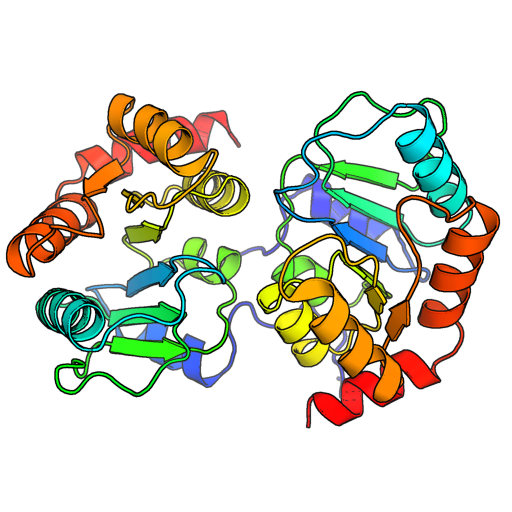A 1
ATOM 2197 C C . ASP B 1 122 ? -16.081 -40.029 35.238 1.00 48.04 397 ASP A C 1
ATOM 2198 O O . ASP B 1 122 ? -17.302 -40.110 35.397 1.00 47.27 397 ASP A O 1
ATOM 2203 N N . GLN B 1 123 ? -15.364 -40.993 34.656 1.00 48.29 398 GLN A N 1
ATOM 2204 C CA . GLN B 1 123 ? -16.024 -42.119 33.995 1.00 43.33 398 GLN A CA 1
ATOM 2205 C C . GLN B 1 123 ? -16.952 -42.923 34.903 1.00 43.64 398 GLN A C 1
ATOM 2206 O O . GLN B 1 123 ? -18.061 -43.257 34.449 1.00 42.51 398 GLN A O 1
ATOM 2212 N N . PRO B 1 124 ? -16.592 -43.269 36.150 1.00 43.22 399 PRO A N 1
ATOM 2213 C CA . PRO B 1 124 ? -17.573 -43.964 37.008 1.00 42.86 399 PRO A CA 1
ATOM 2214 C C . PRO B 1 124 ? -18.864 -43.186 37.223 1.00 47.09 399 PRO A C 1
ATOM 2215 O O . PRO B 1 124 ? -19.950 -43.782 37.240 1.00 43.41 399 PRO A O 1
ATOM 2219 N N . ASP B 1 125 ? -18.778 -41.867 37.394 1.00 49.50 400 ASP A N 1
ATOM 2220 C CA . ASP B 1 125 ? -19.987 -41.075 37.604 1.00 48.17 400 ASP A CA 1
ATOM 2221 C C . ASP B 1 125 ? -20.774 -40.911 36.308 1.00 46.22 400 ASP A C 1
ATOM 2222 O O . ASP B 1 125 ? -22.013 -40.909 36.319 1.00 47.12 400 ASP A O 1
ATOM 2227 N N . ASN B 1 126 ? -20.069 -40.751 35.186 1.00 47.28 401 ASN A N 1
ATOM 2228 C CA . ASN B 1 126 ? -20.736 -40.637 33.893 1.00 42.76 401 ASN A CA 1
ATOM 2229 C C . ASN B 1 126 ? -21.605 -41.857 33.613 1.00 41.96 401 ASN A C 1
ATOM 2230 O O . ASN B 1 126 ? -22.743 -41.726 33.147 1.00 41.80 401 ASN A O 1
ATOM 2235 N N . ILE B 1 127 ? -21.089 -43.053 33.906 1.00 41.60 402 ILE A N 1
ATOM 2236 C CA . ILE B 1 127 ? -21.838 -44.279 33.646 1.00 38.61 402 ILE A CA 1
ATOM 2237 C C . ILE B 1 127 ? -22.975 -44.441 34.650 1.00 39.03 402 ILE A C 1
ATOM 2238 O O . ILE B 1 127 ? -24.059 -44.921 34.302 1.00 38.93 402 ILE A O 1
ATOM 2243 N N . ALA B 1 128 ? -22.755 -44.029 35.905 1.00 38.21 403 ALA A N 1
ATOM 2244 C CA . ALA B 1 128 ? -23.785 -44.187 36.933 1.00 40.19 403 ALA A CA 1
ATOM 2245 C C . ALA B 1 128 ? -25.077 -43.479 36.546 1.00 38.81 403 ALA A C 1
ATOM 2246 O O . ALA B 1 128 ? -26.174 -44.006 36.773 1.00 38.51 403 ALA A O 1
ATOM 2248 N N . HIS B 1 129 ? -24.969 -42.281 35.968 1.00 41.52 404 HIS A N 1
ATOM 2249 C CA . HIS B 1 129 ? -26.161 -41.555 35.545 1.00 43.05 404 HIS A CA 1
ATOM 2250 C C . HIS B 1 129 ? -26.840 -42.244 34.366 1.00 38.68 404 HIS A C 1
ATOM 2251 O O . HIS B 1 129 ? -28.072 -42.275 34.290 1.00 42.15 404 HIS A O 1
ATOM 2258 N N . MET B 1 130 ? -26.057 -42.807 33.436 1.00 38.74 405 MET A N 1
ATOM 2259 C CA . MET B 1 130 ? -26.652 -43.591 32.355 1.00 37.54 405 MET A CA 1
ATOM 2260 C C . MET B 1 130 ? -27.332 -44.846 32.887 1.00 33.27 405 MET A C 1
ATOM 2261 O O . MET B 1 130 ? -28.428 -45.205 32.438 1.00 33.43 405 MET A O 1
ATOM 2266 N N . LYS B 1 131 ? -26.688 -45.549 33.822 1.00 31.02 406 LYS A N 1
ATOM 2267 C CA . LYS B 1 131 ? -27.300 -46.753 34.373 1.00 33.32 406 LYS A CA 1
ATOM 2268 C C . LYS B 1 131 ? -28.597 -46.415 35.090 1.00 36.83 406 LYS A C 1
ATOM 2269 O O . LYS B 1 131 ? -29.589 -47.145 34.973 1.00 34.07 406 LYS A O 1
ATOM 2275 N N . ALA B 1 132 ? -28.606 -45.291 35.816 1.00 35.51 407 ALA A N 1
ATOM 2276 C CA . ALA B 1 132 ? -29.800 -44.846 36.526 1.00 36.36 407 ALA A CA 1
ATOM 2277 C C . ALA B 1 132 ? -30.991 -44.726 35.585 1.00 35.17 407 ALA A C 1
ATOM 2278 O O . ALA B 1 132 ? -32.107 -45.141 35.924 1.00 39.94 407 ALA A O 1
ATOM 2280 N N . LYS B 1 133 ? -30.763 -44.169 34.394 1.00 32.60 408 LYS A N 1
ATOM 2281 C CA . LYS B 1 133 ? -31.802 -43.910 33.409 1.00 30.18 408 LYS A CA 1
ATOM 2282 C C . LYS B 1 133 ? -32.146 -45.135 32.574 1.00 29.94 408 LYS A C 1
ATOM 2283 O O . LYS B 1 133 ? -32.979 -45.028 31.668 1.00 31.46 408 LYS A O 1
ATOM 2289 N N . GLY B 1 134 ? -31.547 -46.288 32.866 1.00 30.71 409 GLY A N 1
ATOM 2290 C CA . GLY B 1 134 ? -31.834 -47.488 32.112 1.00 29.39 409 GLY A CA 1
ATOM 2291 C C . GLY B 1 134 ? -31.226 -47.518 30.728 1.00 27.43 409 GLY A C 1
ATOM 2292 O O . GLY B 1 134 ? -31.621 -48.350 29.912 1.00 22.95 409 GLY A O 1
ATOM 2293 N N . ALA B 1 135 ? -30.248 -46.655 30.451 1.00 26.14 410 ALA A N 1
ATOM 2294 C CA . ALA B 1 135 ? -29.636 -46.570 29.132 1.00 24.92 410 ALA A CA 1
ATOM 2295 C C . ALA B 1 135 ? -28.295 -47.270 29.058 1.00 25.11 410 ALA A C 1
ATOM 2296 O O . ALA B 1 135 ? -27.687 -47.293 27.984 1.00 23.43 410 ALA A O 1
ATOM 2298 N N . ALA B 1 136 ? -27.861 -47.890 30.152 1.00 24.36 411 ALA A N 1
ATOM 2299 C CA . ALA B 1 136 ? -26.584 -48.582 30.185 1.00 25.61 411 ALA A CA 1
ATOM 2300 C C . ALA B 1 136 ? -26.608 -49.674 31.247 1.00 28.15 411 ALA A C 1
ATOM 2301 O O . ALA B 1 136 ? -27.366 -49.604 32.221 1.00 30.00 411 ALA A O 1
ATOM 2303 N N . VAL B 1 137 ? -25.812 -50.713 31.022 1.00 25.08 412 VAL A N 1
ATOM 2304 C CA . VAL B 1 137 ? -25.432 -51.653 32.072 1.00 25.35 412 VAL A CA 1
ATOM 2305 C C . VAL B 1 137 ? -23.967 -51.392 32.384 1.00 27.22 412 VAL A C 1
ATOM 2306 O O . VAL B 1 137 ? -23.198 -50.974 31.514 1.00 31.51 412 VAL A O 1
ATOM 2310 N N . ARG B 1 138 ? -23.579 -51.644 33.625 1.00 25.79 413 ARG A N 1
ATOM 2311 C CA . ARG B 1 138 ? -22.217 -51.385 34.069 1.00 28.57 413 ARG A CA 1
ATOM 2312 C C . ARG B 1 138 ? -21.522 -52.701 34.390 1.00 28.22 413 ARG A C 1
ATOM 2313 O O . ARG B 1 138 ? -22.116 -53.587 35.005 1.00 31.13 413 ARG A O 1
ATOM 2321 N N . VAL B 1 139 ? -20.262 -52.837 33.960 1.00 25.72 414 VAL A N 1
ATOM 2322 C CA . VAL B 1 139 ? -19.434 -53.966 34.361 1.00 27.06 414 VAL A CA 1
ATOM 2323 C C . VAL B 1 139 ? -18.099 -53.424 34.847 1.00 29.44 414 VAL A C 1
ATOM 2324 O O . VAL B 1 139 ? -17.702 -52.298 34.530 1.00 27.79 414 VAL A O 1
ATOM 2328 N N . ASP B 1 140 ? -17.408 -54.246 35.636 1.00 30.40 415 ASP A N 1
ATOM 2329 C CA . ASP B 1 140 ? -16.169 -53.847 36.300 1.00 30.08 415 ASP A CA 1
ATOM 2330 C C . ASP B 1 140 ? -14.986 -54.423 35.531 1.00 27.92 415 ASP A C 1
ATOM 2331 O O . ASP B 1 140 ? -14.804 -55.642 35.488 1.00 28.23 415 ASP A O 1
ATOM 2336 N N . PHE B 1 141 ? -14.164 -53.542 34.959 1.00 26.12 416 PHE A N 1
ATOM 2337 C CA . PHE B 1 141 ? -13.100 -54.004 34.078 1.00 26.26 416 PHE A CA 1
ATOM 2338 C C . PHE B 1 141 ? -12.197 -55.018 34.770 1.00 30.20 416 PHE A C 1
ATOM 2339 O O . PHE B 1 141 ? -11.835 -56.042 34.180 1.00 29.76 416 PHE A O 1
ATOM 2347 N N . ASN B 1 142 ? -11.831 -54.754 36.026 1.00 31.64 417 ASN A N 1
ATOM 2348 C CA . ASN B 1 142 ? -10.809 -55.569 36.679 1.00 32.08 417 ASN A CA 1
ATOM 2349 C C . ASN B 1 142 ? -11.298 -56.970 37.010 1.00 29.44 417 ASN A C 1
ATOM 2350 O O . ASN B 1 142 ? -10.500 -57.911 36.998 1.00 31.25 417 ASN A O 1
ATOM 2355 N N . THR B 1 143 ? -12.588 -57.139 37.313 1.00 28.68 418 THR A N 1
ATOM 2356 C CA . THR B 1 143 ? -13.081 -58.411 37.827 1.00 30.56 418 THR A CA 1
ATOM 2357 C C . THR B 1 143 ? -14.067 -59.113 36.907 1.00 29.26 418 THR A C 1
ATOM 2358 O O . THR B 1 143 ? -14.400 -60.279 37.162 1.00 28.90 418 THR A O 1
ATOM 2362 N N . MET B 1 144 ? -14.518 -58.465 35.837 1.00 27.76 419 MET A N 1
ATOM 2363 C CA . MET B 1 144 ? -15.529 -59.078 34.982 1.00 29.07 419 MET A CA 1
ATOM 2364 C C . MET B 1 144 ? -15.003 -60.357 34.343 1.00 28.52 419 MET A C 1
ATOM 2365 O O . MET B 1 144 ? -13.849 -60.435 33.907 1.00 28.14 419 MET A O 1
ATOM 2370 N N . SER B 1 145 ? -15.847 -61.377 34.328 1.00 23.83 420 SER A N 1
ATOM 2371 C CA . SER B 1 145 ? -15.604 -62.592 33.574 1.00 25.11 420 SER A CA 1
ATOM 2372 C C . SER B 1 145 ? -16.130 -62.436 32.153 1.00 27.80 420 SER A C 1
ATOM 2373 O O . SER B 1 145 ? -16.835 -61.478 31.828 1.00 24.47 420 SER A O 1
ATOM 2376 N N . SER B 1 146 ? -15.754 -63.387 31.293 1.00 24.06 421 SER A N 1
ATOM 2377 C CA . SER B 1 146 ? -16.247 -63.381 29.921 1.00 22.64 421 SER A CA 1
ATOM 2378 C C . SER B 1 146 ? -17.765 -63.469 29.892 1.00 23.98 421 SER A C 1
ATOM 2379 O O . SER B 1 146 ? -18.420 -62.799 29.087 1.00 23.96 421 SER A O 1
ATOM 2382 N N . THR B 1 147 ? -18.345 -64.304 30.748 1.00 23.67 422 THR A N 1
ATOM 2383 C CA . THR B 1 147 ? -19.800 -64.404 30.733 1.00 23.97 422 THR A CA 1
ATOM 2384 C C . THR B 1 147 ? -20.451 -63.134 31.281 1.00 26.45 422 THR A C 1
ATOM 2385 O O . THR B 1 147 ? -21.519 -62.750 30.796 1.00 23.93 422 THR A O 1
ATOM 2389 N N . ASP B 1 148 ? -19.820 -62.455 32.252 1.00 25.02 423 ASP A N 1
ATOM 2390 C CA . ASP B 1 148 ? -20.319 -61.154 32.713 1.00 26.62 423 ASP A CA 1
ATOM 2391 C C . ASP B 1 148 ? -20.448 -60.178 31.553 1.00 25.62 423 ASP A C 1
ATOM 2392 O O . ASP B 1 148 ? -21.490 -59.533 31.372 1.00 26.18 423 ASP A O 1
ATOM 2397 N N . LEU B 1 149 ? -19.378 -60.040 30.769 1.00 21.85 424 LEU A N 1
ATOM 2398 C CA . LEU B 1 149 ? -19.401 -59.099 29.658 1.00 20.33 424 LEU A CA 1
ATOM 2399 C C . LEU B 1 149 ? -20.389 -59.541 28.589 1.00 23.28 424 LEU A C 1
ATOM 2400 O O . LEU B 1 149 ? -21.138 -58.715 28.048 1.00 21.87 424 LEU A O 1
ATOM 2405 N N . LEU B 1 150 ? -20.416 -60.843 28.291 1.00 20.44 425 LEU A N 1
ATOM 2406 C CA . LEU B 1 150 ? -21.315 -61.358 27.271 1.00 20.04 425 LEU A CA 1
ATOM 2407 C C . LEU B 1 150 ? -22.768 -61.113 27.663 1.00 22.46 425 LEU A C 1
ATOM 2408 O O . LEU B 1 150 ? -23.581 -60.704 26.828 1.00 21.20 425 LEU A O 1
ATOM 2413 N N . ASN B 1 151 ? -23.106 -61.334 28.935 1.00 22.74 426 ASN A N 1
ATOM 2414 C CA . ASN B 1 151 ? -24.489 -61.111 29.360 1.00 23.40 426 ASN A CA 1
ATOM 2415 C C . ASN B 1 151 ? -24.861 -59.638 29.261 1.00 25.12 426 ASN A C 1
ATOM 2416 O O . ASN B 1 151 ? -25.976 -59.305 28.832 1.00 24.28 426 ASN A O 1
ATOM 2421 N N . ALA B 1 152 ? -23.953 -58.744 29.673 1.00 21.91 427 ALA A N 1
ATOM 2422 C CA . ALA B 1 152 ? -24.210 -57.312 29.531 1.00 23.60 427 ALA A CA 1
ATOM 2423 C C . ALA B 1 152 ? -24.445 -56.940 28.073 1.00 22.76 427 ALA A C 1
ATOM 2424 O O . ALA B 1 152 ? -25.365 -56.167 27.758 1.00 21.59 427 ALA A O 1
ATOM 2426 N N . LEU B 1 153 ? -23.625 -57.491 27.172 1.00 20.70 428 LEU A N 1
ATOM 2427 C CA . LEU B 1 153 ? -23.760 -57.212 25.751 1.00 19.95 428 LEU A CA 1
ATOM 2428 C C . LEU B 1 153 ? -25.097 -57.709 25.234 1.00 19.76 428 LEU A C 1
ATOM 2429 O O . LEU B 1 153 ? -25.816 -56.993 24.543 1.00 20.85 428 LEU A O 1
ATOM 2434 N N . LYS B 1 154 ? -25.416 -58.968 25.524 1.00 22.03 429 LYS A N 1
ATOM 2435 C CA . LYS B 1 154 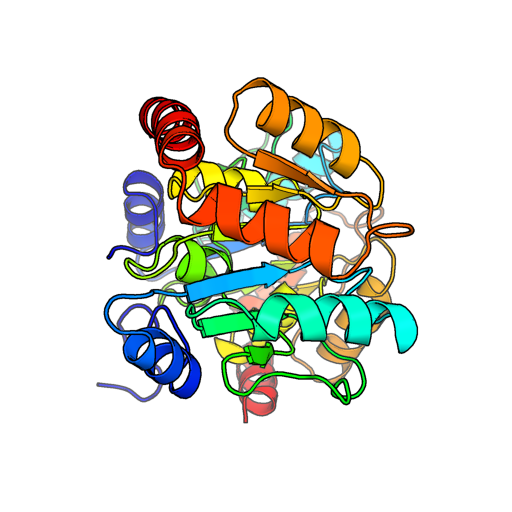? -26.665 -59.523 25.030 1.00 23.87 429 LYS A CA 1
ATOM 2436 C C . LYS B 1 154 ? -27.847 -58.712 25.521 1.00 21.82 429 LYS A C 1
ATOM 2437 O O . LYS B 1 154 ? -28.805 -58.487 24.771 1.00 22.19 429 LYS A O 1
ATOM 2443 N N . THR B 1 155 ? -27.786 -58.257 26.776 1.00 21.52 430 THR A N 1
ATOM 2444 C CA . THR B 1 155 ? -28.880 -57.486 27.365 1.00 23.86 430 THR A CA 1
ATOM 2445 C C . THR B 1 155 ? -29.062 -56.154 26.640 1.00 22.53 430 THR A C 1
ATOM 2446 O O . THR B 1 155 ? -30.165 -55.814 26.202 1.00 21.00 430 THR A O 1
ATOM 2450 N N . VAL B 1 156 ? -27.981 -55.404 26.462 1.00 21.00 431 VAL A N 1
ATOM 2451 C CA . VAL B 1 156 ? -28.089 -54.075 25.869 1.00 20.00 431 VAL A CA 1
ATOM 2452 C C . VAL B 1 156 ? -28.457 -54.1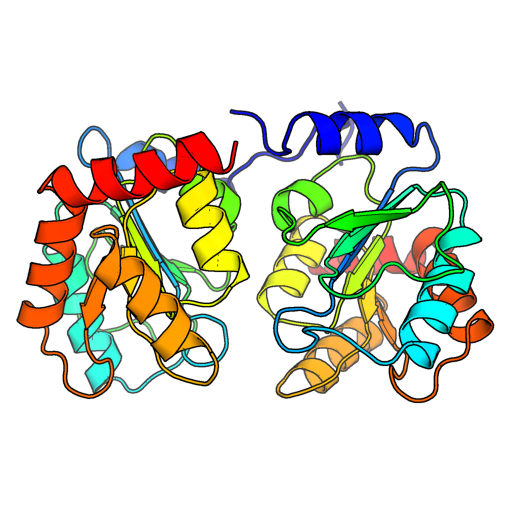56 24.391 1.00 21.28 431 VAL A C 1
ATOM 2453 O O . VAL B 1 156 ? -29.171 -53.286 23.871 1.00 22.16 431 VAL A O 1
ATOM 2457 N N . ILE B 1 157 ? -27.984 -55.191 23.688 1.00 20.86 432 ILE A N 1
ATOM 2458 C CA . ILE B 1 157 ? -28.277 -55.330 22.266 1.00 21.26 432 ILE A CA 1
ATOM 2459 C C . ILE B 1 157 ? -29.724 -55.743 22.037 1.00 20.63 432 ILE A C 1
ATOM 2460 O O . ILE B 1 157 ? -30.371 -55.267 21.096 1.00 25.09 432 ILE A O 1
ATOM 2465 N N . ASN B 1 158 ? -30.244 -56.666 22.851 1.00 21.29 433 ASN A N 1
ATOM 2466 C CA . ASN B 1 158 ? -31.486 -57.341 22.486 1.00 23.91 433 ASN A CA 1
ATOM 2467 C C . ASN B 1 158 ? -32.688 -56.976 23.343 1.00 25.30 433 ASN A C 1
ATOM 2468 O O . ASN B 1 158 ? -33.822 -57.088 22.864 1.00 27.34 433 ASN A O 1
ATOM 2473 N N . ASP B 1 159 ? -32.493 -56.563 24.585 1.00 21.90 434 ASP A N 1
ATOM 2474 C CA . ASP B 1 159 ? -33.622 -56.090 25.389 1.00 21.39 434 ASP A CA 1
ATOM 2475 C C . ASP B 1 159 ? -33.918 -54.641 25.010 1.00 22.95 434 ASP A C 1
ATOM 2476 O O . ASP B 1 159 ? -33.121 -53.755 25.321 1.00 22.13 434 ASP A O 1
ATOM 2481 N N . PRO B 1 160 ? -35.062 -54.347 24.375 1.00 21.60 435 PRO A N 1
ATOM 2482 C CA . PRO B 1 160 ? -35.275 -52.989 23.832 1.00 20.10 435 PRO A CA 1
ATOM 2483 C C . PRO B 1 160 ? -35.427 -51.905 24.893 1.00 18.89 435 PRO A C 1
ATOM 2484 O O . PRO B 1 160 ? -35.483 -50.727 24.525 1.00 20.35 435 PRO A O 1
ATOM 2488 N N . SER B 1 161 ? -35.523 -52.249 26.183 1.00 20.51 436 SER A N 1
ATOM 2489 C CA . SER B 1 161 ? -35.676 -51.204 27.191 1.00 18.93 436 SER A CA 1
ATOM 2490 C C . SER B 1 161 ? -34.475 -50.265 27.208 1.00 21.36 436 SER A C 1
ATOM 2491 O O . SER B 1 161 ? -34.629 -49.062 27.467 1.00 21.31 436 SER A O 1
ATOM 2494 N N . TYR B 1 162 ? -33.279 -50.785 26.914 1.00 21.49 437 TYR A N 1
ATOM 2495 C CA . TYR B 1 162 ? -32.096 -49.931 26.931 1.00 21.49 437 TYR A CA 1
ATOM 2496 C C . TYR B 1 162 ? -32.107 -48.963 25.755 1.00 21.42 437 TYR A C 1
ATOM 2497 O O . TYR B 1 162 ? -31.884 -47.758 25.926 1.00 20.93 437 TYR A O 1
ATOM 2506 N N . LYS B 1 163 ? -32.381 -49.479 24.558 1.00 19.42 438 LYS A N 1
ATOM 2507 C CA . LYS B 1 163 ? -32.570 -48.632 23.387 1.00 17.81 438 LYS A CA 1
ATOM 2508 C C . LYS B 1 163 ? -33.640 -47.575 23.635 1.00 19.20 438 LYS A C 1
ATOM 2509 O O . LYS B 1 163 ? -33.449 -46.394 23.320 1.00 20.55 438 LYS A O 1
ATOM 2515 N N . GLU B 1 164 ? -34.778 -47.979 24.203 1.00 20.52 439 GLU A N 1
ATOM 2516 C CA . GLU B 1 164 ? -35.860 -47.016 24.359 1.00 20.09 439 GLU A CA 1
ATOM 2517 C C . GLU B 1 164 ? -35.522 -45.967 25.411 1.00 18.76 439 GLU A C 1
ATOM 2518 O O . GLU B 1 164 ? -35.837 -44.784 25.236 1.00 21.02 439 GLU A O 1
ATOM 2524 N N . ASN B 1 165 ? -34.828 -46.365 26.477 1.00 20.99 440 ASN A N 1
ATOM 2525 C CA . ASN B 1 165 ? -34.435 -45.390 27.486 1.00 21.76 440 ASN A CA 1
ATOM 2526 C C . ASN B 1 165 ? -33.429 -44.390 26.927 1.00 23.34 440 ASN A C 1
ATOM 2527 O O . ASN B 1 165 ? -33.544 -43.185 27.172 1.00 22.12 440 ASN A O 1
ATOM 2532 N N . ILE B 1 166 ? -32.445 -44.839 26.144 1.00 21.69 441 ILE A N 1
ATOM 2533 C CA . ILE B 1 166 ? -31.531 -43.833 25.630 1.00 23.13 441 ILE A CA 1
ATOM 2534 C C . ILE B 1 166 ? -32.170 -43.029 24.500 1.00 23.17 441 ILE A C 1
ATOM 2535 O O . ILE B 1 166 ? -31.780 -41.881 24.254 1.00 23.87 441 ILE A O 1
ATOM 2540 N N . MET B 1 167 ? -33.170 -43.584 23.804 1.00 21.72 442 MET A N 1
ATOM 2541 C CA . MET B 1 167 ? -33.876 -42.775 22.811 1.00 23.59 442 MET A CA 1
ATOM 2542 C C . MET B 1 167 ? -34.692 -41.660 23.455 1.00 21.70 442 MET A C 1
ATOM 2543 O O . MET B 1 167 ? -34.837 -40.584 22.864 1.00 25.35 442 MET A O 1
ATOM 2548 N N . LYS B 1 168 ? -35.234 -41.900 24.651 1.00 23.52 443 LYS A N 1
ATOM 2549 C CA . LYS B 1 168 ? -35.890 -40.830 25.392 1.00 26.47 443 LYS A CA 1
ATOM 2550 C C . LYS B 1 168 ? -34.928 -39.668 25.613 1.00 27.93 443 LYS A C 1
ATOM 2551 O O . LYS B 1 168 ? -35.268 -38.506 25.358 1.00 27.55 443 LYS A O 1
ATOM 2557 N N . LEU B 1 169 ? -33.696 -39.978 26.042 1.00 25.84 444 LEU A N 1
ATOM 2558 C CA . LEU B 1 169 ? -32.685 -38.940 26.226 1.00 25.74 444 LEU A CA 1
ATOM 2559 C C . LEU B 1 169 ? -32.310 -38.299 24.900 1.00 26.85 444 LEU A C 1
ATOM 2560 O O . LEU B 1 169 ? -32.116 -37.081 24.819 1.00 29.07 444 LEU A O 1
ATOM 2565 N N . SER B 1 170 ? -32.187 -39.116 23.851 1.00 24.54 445 SER A N 1
ATOM 2566 C CA . SER B 1 170 ? -31.844 -38.614 22.528 1.00 22.92 445 SER A CA 1
ATOM 2567 C C . SER B 1 170 ? -32.849 -37.581 22.040 1.00 29.13 445 SER A C 1
ATOM 2568 O O . SER B 1 170 ? -32.469 -36.568 21.438 1.00 30.13 445 SER A O 1
ATOM 2571 N N . ARG B 1 171 ? -34.139 -37.825 22.281 1.00 24.74 446 ARG A N 1
ATOM 2572 C CA . ARG B 1 171 ? -35.169 -36.976 21.696 1.00 27.04 446 ARG A CA 1
ATOM 2573 C C . ARG B 1 171 ? -35.282 -35.643 22.420 1.00 35.51 446 ARG A C 1
ATOM 2574 O O . ARG B 1 171 ? -35.732 -34.658 21.828 1.00 36.16 446 ARG A O 1
ATOM 2582 N N . ILE B 1 172 ? -34.884 -35.599 23.690 1.00 32.37 447 ILE A N 1
ATOM 2583 C CA . ILE B 1 172 ? -34.713 -34.324 24.377 1.00 36.03 447 ILE A CA 1
ATOM 2584 C C . ILE B 1 172 ? -33.502 -33.596 23.820 1.00 40.83 447 ILE A C 1
ATOM 2585 O O . ILE B 1 172 ? -33.565 -32.412 23.465 1.00 44.05 447 ILE A O 1
ATOM 2590 N N . GLN B 1 173 ? -32.381 -34.316 23.723 1.00 40.41 448 GLN A N 1
ATOM 2591 C CA . GLN B 1 173 ? -31.107 -33.723 23.342 1.00 43.76 448 GLN A CA 1
ATOM 2592 C C . GLN B 1 173 ? -31.163 -33.086 21.956 1.00 45.07 448 GLN A C 1
ATOM 2593 O O . GLN B 1 173 ? -30.501 -32.066 21.718 1.00 51.84 448 GLN A O 1
ATOM 2599 N N . HIS B 1 174 ? -31.948 -33.654 21.036 1.00 44.18 449 HIS A N 1
ATOM 2600 C CA . HIS B 1 174 ? -32.155 -33.038 19.723 1.00 43.35 449 HIS A CA 1
ATOM 2601 C C . HIS B 1 174 ? -33.385 -33.590 19.000 1.00 45.12 449 HIS A C 1
ATOM 2602 O O . HIS B 1 174 ? -33.693 -34.783 19.074 1.00 44.93 449 HIS A O 1
#

Organism: Homo sapiens (NCBI:txid9606)

InterPro domains:
  IPR002213 UDP-glucuronosyl/UDP-glucosyltransferase [PF00201] (23-524)
  IPR002213 UDP-glucuronosyl/UDP-glucosyltransferase [cd03784] (24-447)
  IPR035595 UDP-glycosyltransferase family, conserved site [PS00375] (355-398)
  IPR050271 UDP-glycosyltransferase [PTHR48043] (32-503)

Solvent-accessible surface area: 15433 Å² total; per-residue (Å²): 162,105,42,3,30,173,118,8,29,110,10,0,87,67,4,36,161,64,0,0,0,0,0,2,6,11,59,94,31,76,85,26,86,144,100,26,5,38,25,0,0,50,0,0,40,125,9,86,9,52,0,0,1,45,17,85,28,134,132,7,137,36,41,13,178,17,5,98,44,28,134,13,3,0,40,9,13,0,1,12,8,61,45,7,83,0,0,0,1,33,0,16,27,31,6,15,70,7,0,33,75,30,5,6,1,0,0,0,0,16,38,86,108,65,14,44,112,35,0,38,113,3,114,82,100,20,0,2,22,106,24,77,24,123,107,4,49,26,84,69,0,15,79,9,0,94,49,2,29,106,59,80,45,40,60,103,49,0,76,143,46,41,236,132,76,113,122,32,77,155,69,45,157,62,3,18,138,116,7,48,122,11,0,91,70,6,34,158,60,2,0,0,0,0,3,6,10,53,100,20,7,98,33,88,133,102,25,4,44,24,0,0,50,0,0,40,114,6,88,5,54,0,0,2,25,9,79,24,128,146,9,146,41,36,12,182,18,5,96,46,36,126,36,2,0,34,9,12,0,2,39,21,127,54,9,77,0,0,0,2,34,0,10,46,41,6,16,63,6,0,27,38,47,0,6,1,0,0,0,0,22,37,82,120,68,15,62,80,29,0,38,119,9,102,86,107,19,0,3,26,114,18,80,23,120,108,4,48,23,76,68,0,11,88,11,0,97,48,2,10,95,63,82,48,41,81,113,48,0,42,90,26,3,168,139,51,119

Foldseek 3Di:
DDLFDPVVVVLQVVLPQQFEEEEEADDVCADDDLVLLLQQQQLQQPGSHQYEYCYDDDDHPSHHPSYDYDVDDSLLSRLQDPRYQAYEYLQDPVNLVSCLQSLHAYEHAHDDDCSVVNQVVLVVLLQYHYDYSVPDGSVRVNVRVCCSRPVCSNSVSSPVVND/DDPVDPDDDDLFDDVVVVLQVVLPPLFEEEEEADDVVLDDDLVLLLQQQQLQQPGSHQYEYQHDDPDRPSHHPSYDYDVDGSLLSSLQDPRYQAYEYLQDPVNVVSCLQSLHAYAHAHDDDCSVVNVVVLVVLLQYHYDYSVDDGSVNVNVRVCCSRPVCSNSVSSPVSNVVVD

Radius of gyration: 19.96 Å; Cα contacts (8 Å, |Δi|>4): 639; chains: 2; bounding box: 45×54×47 Å

B-factor: mean 30.79, std 9.75, range [15.87, 68.46]

Nearest PDB structures (foldseek):
  7yf5-assembly1_B  TM=1.006E+00  e=1.441E-36  Homo sapiens
  7yf5-assembly1_A  TM=9.999E-01  e=4.905E-35  Homo sapiens
  2o6l-assembly1_A  TM=9.833E-01  e=3.312E-31  Homo sapiens
  7cjx-assembly2_B  TM=9.661E-01  e=5.796E-29  Homo sapiens
  7yan-assembly2_D-2  TM=9.546E-01  e=1.691E-28  Homo sapiens

Secondary structure (DSSP, 8-state):
--SS-SSPPPSS-HHHHHHHHTTTTT-EEEEE--STTSS--HHHHHHHHHHHTTSSSEEEEE--SSPPTT--TTEEEES---HHHHHTSTTEEEEEE---HHHHHHHHHHT--EEE---STTHHHHHHHHHHTTSEEE--TTT--HHHHHHHHHHHHH-HHHHHHHHHHHHHH-/--SS-HHHHHHHHTTTTT-EEEEE--TT-SS--HHHHHHHHHHHTTSSSEEEEE--SPPPTT--TTEEEES---HHHHHTSTTEEEEEE---HHHHHHHHHHT--EEE---STTHHHHHHHHHHTTSEEE--TTT--HHHHHHHHHHHHH-THHHHHHHHHH-